Protein AF-A0A7V9T3Y8-F1 (afdb_monomer_lite)

Secondary structure (DSSP, 8-state):
------------------HHHHHHHHS--TT--HHHHHHHHHTT----HHHIIIIISTTS-TTS----HHHHHHTT-B-TTS-BS-GGGS-HHHHHHHHHHHHHTSPPTTHHHHHHHHHHTT-SSHHHHHHHS-HHHHHHHHTTS-GGG--HHHHHHHHHHTTTGGGGGG-HHHHHHHHHHHHHHHHHHHSS--

Foldseek 3Di:
DDDDDDDDDDDDPPDPPPPVVVVLVPDDPVPDDLVNQLCCLLVVHDNALVCCQPPPPLVDDLLDQHANLQSCLVVVQADQQLQGPDLVVGRVSSNSCSVVLLPSLAADDDPLRVLLQVLLVVDQALVRSPVVDDLQSSLNNVSVHDLVRYDLNVLSVSLVVCVVVQPPPNPPRSNRSSSSSSNVSSCSPRRHDD

Sequence (194 aa):
MQDLTADVELDAVDVVFGVGAIEKLTTSYVGKSRDDVITDVLDDGDLIANRVLSEVIPPWRRDIHVPVFKYLREDGLLNPDGTLTDPSAVDERIAARVTGRATRLLPPDGYHRTRAKADAAKVRDFATLVEQQEPFEALMALAYIPKDKVDLDALRDYLKEHREDQHVNGHSLQASQWVKAVCIYDWLRYGRDG

pLDDT: mean 86.46, std 17.36, range [34.41, 98.38]

Radius of gyration: 21.57 Å; chains: 1; bounding box: 43×62×71 Å

Structure (mmCIF, N/CA/C/O backbone):
data_AF-A0A7V9T3Y8-F1
#
_entry.id   AF-A0A7V9T3Y8-F1
#
loop_
_atom_site.group_PDB
_atom_site.id
_atom_site.type_symbol
_atom_site.label_atom_id
_atom_site.label_alt_id
_atom_site.label_comp_id
_atom_site.label_asym_id
_atom_site.label_entity_id
_atom_site.label_seq_id
_atom_site.pdbx_PDB_ins_code
_atom_site.Cartn_x
_atom_site.Cartn_y
_atom_site.Cartn_z
_atom_site.occupancy
_atom_site.B_iso_or_equiv
_atom_site.auth_seq_id
_atom_site.auth_comp_id
_atom_site.auth_asym_id
_atom_site.auth_atom_id
_atom_site.pdbx_PDB_model_num
ATOM 1 N N . MET A 1 1 ? 27.000 -41.860 -50.347 1.00 43.69 1 MET A N 1
ATOM 2 C CA . MET A 1 1 ? 27.125 -40.691 -49.458 1.00 43.69 1 MET A CA 1
ATOM 3 C C . MET A 1 1 ? 25.752 -40.045 -49.446 1.00 43.69 1 MET A C 1
ATOM 5 O O . MET A 1 1 ? 25.320 -39.595 -50.497 1.00 43.69 1 MET A O 1
ATOM 9 N N . GLN A 1 2 ? 25.003 -40.213 -48.355 1.00 43.81 2 GLN A N 1
ATOM 10 C CA . GLN A 1 2 ? 23.722 -39.532 -48.152 1.00 43.81 2 GLN A CA 1
ATOM 11 C C . GLN A 1 2 ? 24.008 -38.052 -47.912 1.00 43.81 2 GLN A C 1
ATOM 13 O O . GLN A 1 2 ? 24.937 -37.757 -47.167 1.00 43.81 2 GLN A O 1
ATOM 18 N N . ASP A 1 3 ? 23.195 -37.167 -48.480 1.00 39.59 3 ASP A N 1
ATOM 19 C CA . ASP A 1 3 ? 22.927 -35.892 -47.830 1.00 39.59 3 ASP A CA 1
ATOM 20 C C . ASP A 1 3 ? 21.467 -35.504 -48.059 1.00 39.59 3 ASP A C 1
ATOM 22 O O . ASP A 1 3 ? 20.921 -35.688 -49.150 1.00 39.59 3 ASP A O 1
ATOM 26 N N . LEU A 1 4 ? 20.816 -35.113 -46.972 1.00 47.94 4 LEU A N 1
ATOM 27 C CA . LEU A 1 4 ? 19.375 -34.978 -46.837 1.00 47.94 4 LEU A CA 1
ATOM 28 C C . LEU A 1 4 ? 19.135 -33.906 -45.781 1.00 47.94 4 LEU A C 1
ATOM 30 O O . LEU A 1 4 ? 19.015 -34.228 -44.606 1.00 47.94 4 LEU A O 1
ATOM 34 N N . THR A 1 5 ? 19.041 -32.648 -46.197 1.00 44.44 5 THR A N 1
ATOM 35 C CA . THR A 1 5 ? 18.382 -31.589 -45.425 1.00 44.44 5 THR A CA 1
ATOM 36 C C . THR A 1 5 ? 17.708 -30.628 -46.391 1.00 44.44 5 THR A C 1
ATOM 38 O O . THR A 1 5 ? 18.353 -29.968 -47.200 1.00 44.44 5 THR A O 1
ATOM 41 N N . ALA A 1 6 ? 16.381 -30.619 -46.329 1.00 46.31 6 ALA A N 1
ATOM 42 C CA . ALA A 1 6 ? 15.543 -29.598 -46.918 1.00 46.31 6 ALA A CA 1
ATOM 43 C C . ALA A 1 6 ? 15.590 -28.364 -46.010 1.00 46.31 6 ALA A C 1
ATOM 45 O O . ALA A 1 6 ? 15.169 -28.446 -44.856 1.00 46.31 6 ALA A O 1
ATOM 46 N N . ASP A 1 7 ? 16.077 -27.246 -46.538 1.00 45.81 7 ASP A N 1
ATOM 47 C CA . ASP A 1 7 ? 15.905 -25.941 -45.911 1.00 45.81 7 ASP A CA 1
ATOM 48 C C . ASP A 1 7 ? 14.482 -25.456 -46.205 1.00 45.81 7 ASP A C 1
ATOM 50 O O . ASP A 1 7 ? 14.111 -25.179 -47.347 1.00 45.81 7 ASP A O 1
ATOM 54 N N . VAL A 1 8 ? 13.657 -25.419 -45.162 1.00 50.88 8 VAL A N 1
ATOM 55 C CA . VAL A 1 8 ? 12.360 -24.741 -45.170 1.00 50.88 8 VAL A CA 1
ATOM 56 C C . VAL A 1 8 ? 12.596 -23.376 -44.536 1.00 50.88 8 VAL A C 1
ATOM 58 O O . VAL A 1 8 ? 12.623 -23.269 -43.312 1.00 50.88 8 VAL A O 1
ATOM 61 N N . GLU A 1 9 ? 12.786 -22.336 -45.348 1.00 43.44 9 GLU A N 1
ATOM 62 C CA . GLU A 1 9 ? 12.873 -20.960 -44.851 1.00 43.44 9 GLU A CA 1
ATOM 63 C C . GLU A 1 9 ? 11.574 -20.182 -45.092 1.00 43.44 9 GLU A C 1
ATOM 65 O O . GLU A 1 9 ? 11.232 -19.810 -46.210 1.00 43.44 9 GLU A O 1
ATOM 70 N N . LEU A 1 10 ? 10.898 -19.941 -43.961 1.00 44.56 10 LEU A N 1
ATOM 71 C CA . LEU A 1 10 ? 10.387 -18.641 -43.513 1.00 44.56 10 LEU A CA 1
ATOM 72 C C . LEU A 1 10 ? 9.390 -17.915 -44.426 1.00 44.56 10 LEU A C 1
ATOM 74 O O . LEU A 1 10 ? 9.638 -16.787 -44.842 1.00 44.56 10 LEU A O 1
ATOM 78 N N . ASP A 1 11 ? 8.200 -18.491 -44.599 1.00 40.38 11 ASP A N 1
ATOM 79 C CA . ASP A 1 11 ? 7.039 -17.711 -45.029 1.00 40.38 11 ASP A CA 1
ATOM 80 C C . ASP A 1 11 ? 6.172 -17.267 -43.841 1.00 40.38 11 ASP A C 1
ATOM 82 O O . ASP A 1 11 ? 5.665 -18.071 -43.057 1.00 40.38 11 ASP A O 1
ATOM 86 N N . ALA A 1 12 ? 5.995 -15.944 -43.791 1.00 41.25 12 ALA A N 1
ATOM 87 C CA . ALA A 1 12 ? 4.867 -15.203 -43.236 1.00 41.25 12 ALA A CA 1
ATOM 88 C C . ALA A 1 12 ? 4.567 -15.361 -41.735 1.00 41.25 12 ALA A C 1
ATOM 90 O O . ALA A 1 12 ? 3.595 -15.996 -41.329 1.00 41.25 12 ALA A O 1
ATOM 91 N N . VAL A 1 13 ? 5.314 -14.625 -40.907 1.00 38.03 13 VAL A N 1
ATOM 92 C CA . VAL A 1 13 ? 4.760 -14.135 -39.638 1.00 38.03 13 VAL A CA 1
ATOM 93 C C . VAL A 1 13 ? 4.231 -12.723 -39.873 1.00 38.03 13 VAL A C 1
ATOM 95 O O . VAL A 1 13 ? 4.975 -11.745 -39.843 1.00 38.03 13 VAL A O 1
ATOM 98 N N . ASP A 1 14 ? 2.932 -12.633 -40.130 1.00 34.41 14 ASP A N 1
ATOM 99 C CA . ASP A 1 14 ? 2.197 -11.374 -40.183 1.00 34.41 14 ASP A CA 1
ATOM 100 C C . ASP A 1 14 ? 1.991 -10.896 -38.736 1.00 34.41 14 ASP A C 1
ATOM 102 O O . ASP A 1 14 ? 1.046 -11.295 -38.048 1.00 34.41 14 ASP A O 1
ATOM 106 N N . VAL A 1 15 ? 2.951 -10.132 -38.202 1.00 44.00 15 VAL A N 1
ATOM 107 C CA . VAL A 1 15 ? 2.842 -9.626 -36.830 1.00 44.00 15 VAL A CA 1
ATOM 108 C C . VAL A 1 15 ? 1.991 -8.365 -36.824 1.00 44.00 15 VAL A C 1
ATOM 110 O O . VAL A 1 15 ? 2.467 -7.258 -37.078 1.00 44.00 15 VAL A O 1
ATOM 113 N N . VAL A 1 16 ? 0.721 -8.524 -36.459 1.00 44.16 16 VAL A N 1
ATOM 114 C CA . VAL A 1 16 ? -0.135 -7.411 -36.046 1.00 44.16 16 VAL A CA 1
ATOM 115 C C . VAL A 1 16 ? 0.344 -6.939 -34.669 1.00 44.16 16 VAL A C 1
ATOM 117 O O . VAL A 1 16 ? -0.219 -7.289 -33.634 1.00 44.16 16 VAL A O 1
ATOM 120 N N . PHE A 1 17 ? 1.424 -6.155 -34.632 1.00 43.00 17 PHE A N 1
ATOM 121 C CA . PHE A 1 17 ? 1.772 -5.396 -33.437 1.00 43.00 17 PHE A CA 1
ATOM 122 C C . PHE A 1 17 ? 0.735 -4.283 -33.289 1.00 43.00 17 PHE A C 1
ATOM 124 O O . PHE A 1 17 ? 0.791 -3.259 -33.969 1.00 43.00 17 PHE A O 1
ATOM 131 N N . GLY A 1 18 ? -0.257 -4.518 -32.430 1.00 37.03 18 GLY A N 1
ATOM 132 C CA . GLY A 1 18 ? -1.251 -3.517 -32.070 1.00 37.03 18 GLY A CA 1
ATOM 133 C C . GLY A 1 18 ? -0.550 -2.226 -31.654 1.00 37.03 18 GLY A C 1
ATOM 134 O O . GLY A 1 18 ? 0.275 -2.228 -30.744 1.00 37.03 18 GLY A O 1
ATOM 135 N N . VAL A 1 19 ? -0.873 -1.131 -32.337 1.00 49.97 19 VAL A N 1
ATOM 136 C CA . VAL A 1 19 ? -0.224 0.183 -32.202 1.00 49.97 19 VAL A CA 1
ATOM 137 C C . VAL A 1 19 ? -0.131 0.644 -30.733 1.00 49.97 19 VAL A C 1
ATOM 139 O O . VAL A 1 19 ? 0.872 1.229 -30.337 1.00 49.97 19 VAL A O 1
ATOM 142 N N . GLY A 1 20 ? -1.091 0.262 -29.880 1.00 45.47 20 GLY A N 1
ATOM 143 C CA . GLY A 1 20 ? -1.068 0.564 -28.441 1.00 45.47 20 GLY A CA 1
ATOM 144 C C . GLY A 1 20 ? -0.021 -0.195 -27.603 1.00 45.47 20 GLY A C 1
ATOM 145 O O . GLY A 1 20 ? 0.402 0.307 -26.566 1.00 45.47 20 GLY A O 1
ATOM 146 N N . ALA A 1 21 ? 0.446 -1.376 -28.027 1.00 51.78 21 ALA A N 1
ATOM 147 C CA . ALA A 1 21 ? 1.523 -2.096 -27.333 1.00 51.78 21 ALA A CA 1
ATOM 148 C C . ALA A 1 21 ? 2.893 -1.446 -27.592 1.00 51.78 21 ALA A C 1
ATOM 150 O O . ALA A 1 21 ? 3.745 -1.404 -26.704 1.00 51.78 21 ALA A O 1
ATOM 151 N N . ILE A 1 22 ? 3.084 -0.890 -28.794 1.00 54.03 22 ILE A N 1
ATOM 152 C CA . ILE A 1 22 ? 4.301 -0.159 -29.161 1.00 54.03 22 ILE A CA 1
ATOM 153 C C . ILE A 1 22 ? 4.369 1.166 -28.394 1.00 54.03 22 ILE A C 1
ATOM 155 O O . ILE A 1 22 ? 5.411 1.470 -27.817 1.00 54.03 22 ILE A O 1
ATOM 159 N N . GLU A 1 23 ? 3.267 1.921 -28.306 1.00 55.78 23 GLU A N 1
ATOM 160 C CA . GLU A 1 23 ? 3.238 3.191 -27.561 1.00 55.78 23 GLU A CA 1
ATOM 161 C C . GLU A 1 23 ? 3.678 3.015 -26.098 1.00 55.78 23 GLU A C 1
ATOM 163 O O . GLU A 1 23 ? 4.554 3.744 -25.624 1.00 55.78 23 GLU A O 1
ATOM 168 N N . LYS A 1 24 ? 3.183 1.981 -25.404 1.00 57.59 24 LYS A N 1
ATOM 169 C CA . LYS A 1 24 ? 3.572 1.692 -24.011 1.00 57.59 24 LYS A CA 1
ATOM 170 C C . LYS A 1 24 ? 5.052 1.333 -23.847 1.00 57.59 24 LYS A C 1
ATOM 172 O O . LYS A 1 24 ? 5.659 1.689 -22.835 1.00 57.59 24 LYS A O 1
ATOM 177 N N . LEU A 1 25 ? 5.653 0.675 -24.841 1.00 60.44 25 LEU A N 1
ATOM 178 C CA . LEU A 1 25 ? 7.090 0.382 -24.857 1.00 60.44 25 LEU A CA 1
ATOM 179 C C . LEU A 1 25 ? 7.935 1.642 -25.105 1.00 60.44 25 LEU A C 1
ATOM 181 O O . LEU A 1 25 ? 9.059 1.724 -24.613 1.00 60.44 25 LEU A O 1
ATOM 185 N N . THR A 1 26 ? 7.393 2.638 -25.812 1.00 61.38 26 THR A N 1
ATOM 186 C CA . THR A 1 26 ? 8.090 3.907 -26.094 1.00 61.38 26 THR A CA 1
ATOM 187 C C . THR A 1 26 ? 7.996 4.946 -24.974 1.00 61.38 26 THR A C 1
ATOM 189 O O . THR A 1 26 ? 8.827 5.854 -24.923 1.00 61.38 26 THR A O 1
ATOM 192 N N . THR A 1 27 ? 7.039 4.820 -24.047 1.00 70.69 27 THR A N 1
ATOM 193 C CA . THR A 1 27 ? 6.920 5.725 -22.892 1.00 70.69 27 THR A CA 1
ATOM 194 C C . THR A 1 27 ? 8.178 5.664 -22.026 1.00 70.69 27 THR A C 1
ATOM 196 O O . THR A 1 27 ? 8.647 4.588 -21.656 1.00 70.69 27 THR A O 1
ATOM 199 N N . SER A 1 28 ? 8.743 6.820 -21.676 1.00 80.12 28 SER A N 1
ATOM 200 C CA . SER A 1 28 ? 9.896 6.886 -20.775 1.00 80.12 28 SER A CA 1
ATOM 201 C C . SER A 1 28 ? 9.478 6.611 -19.329 1.00 80.12 28 SER A C 1
ATOM 203 O O . SER A 1 28 ? 8.580 7.266 -18.801 1.00 80.12 28 SER A O 1
ATOM 205 N N . TYR A 1 29 ? 10.179 5.684 -18.674 1.00 87.56 29 TYR A N 1
ATOM 206 C CA . TYR A 1 29 ? 10.067 5.424 -17.231 1.00 87.56 29 TYR A CA 1
ATOM 207 C C . TYR A 1 29 ? 11.108 6.224 -16.438 1.00 87.56 29 TYR A C 1
ATOM 209 O O . TYR A 1 29 ? 11.001 6.373 -15.220 1.00 87.56 29 TYR A O 1
ATOM 217 N N . VAL A 1 30 ? 12.086 6.815 -17.136 1.00 77.31 30 VAL A N 1
ATOM 218 C CA . VAL A 1 30 ? 13.056 7.738 -16.548 1.00 77.31 30 VAL A CA 1
ATOM 219 C C . VAL A 1 30 ? 12.313 8.954 -16.003 1.00 77.31 30 VAL A C 1
ATOM 221 O O . VAL A 1 30 ? 11.604 9.638 -16.739 1.00 77.31 30 VAL A O 1
ATOM 224 N N . GLY A 1 31 ? 12.495 9.224 -14.710 1.00 80.75 31 GLY A N 1
ATOM 225 C CA . GLY A 1 31 ? 11.881 10.362 -14.025 1.00 80.75 31 GLY A CA 1
ATOM 226 C C . GLY A 1 31 ? 10.503 10.086 -13.425 1.00 80.75 31 GLY A C 1
ATOM 227 O O . GLY A 1 31 ? 9.959 10.982 -12.781 1.00 80.75 31 GLY A O 1
ATOM 228 N N . LYS A 1 32 ? 9.958 8.867 -13.567 1.00 92.88 32 LYS A N 1
ATOM 229 C CA . LYS A 1 32 ? 8.747 8.474 -12.840 1.00 92.88 32 LYS A CA 1
ATOM 230 C C . LYS A 1 32 ? 8.977 8.569 -11.336 1.00 92.88 32 LYS A C 1
ATOM 232 O O . LYS A 1 32 ? 9.976 8.091 -10.794 1.00 92.88 32 LYS A O 1
ATOM 237 N N . SER A 1 33 ? 8.057 9.250 -10.673 1.00 93.44 33 SER A N 1
ATOM 238 C CA . SER A 1 33 ? 8.125 9.535 -9.253 1.00 93.44 33 SER A CA 1
ATOM 239 C C . SER A 1 33 ? 7.479 8.415 -8.439 1.00 93.44 33 SER A C 1
ATOM 241 O O . SER A 1 33 ? 6.758 7.559 -8.951 1.00 93.44 33 SER A O 1
ATOM 243 N N . ARG A 1 34 ? 7.695 8.446 -7.122 1.00 93.69 34 ARG A N 1
ATOM 244 C CA . ARG A 1 34 ? 6.941 7.592 -6.196 1.00 93.69 34 ARG A CA 1
ATOM 245 C C . ARG A 1 34 ? 5.435 7.836 -6.309 1.00 93.69 34 ARG A C 1
ATOM 247 O O . ARG A 1 34 ? 4.651 6.924 -6.084 1.00 93.69 34 ARG A O 1
ATOM 254 N N . ASP A 1 35 ? 5.057 9.065 -6.624 1.00 93.69 35 ASP A N 1
ATOM 255 C CA . ASP A 1 35 ? 3.670 9.479 -6.724 1.00 93.69 35 ASP A CA 1
ATOM 256 C C . ASP A 1 35 ? 2.976 8.904 -7.965 1.00 93.69 35 ASP A C 1
ATOM 258 O O . ASP A 1 35 ? 1.844 8.441 -7.862 1.00 93.69 35 ASP A O 1
ATOM 262 N N . ASP A 1 36 ? 3.691 8.809 -9.093 1.00 95.75 36 ASP A N 1
ATOM 263 C CA . ASP A 1 36 ? 3.222 8.076 -10.276 1.00 95.75 36 ASP A CA 1
ATOM 264 C C . ASP A 1 36 ? 2.920 6.613 -9.921 1.00 95.75 36 ASP A C 1
ATOM 266 O O . ASP A 1 36 ? 1.862 6.098 -10.258 1.00 95.75 36 ASP A O 1
ATOM 270 N N . VAL A 1 37 ? 3.832 5.957 -9.192 1.00 97.31 37 VAL A N 1
ATOM 271 C CA . VAL A 1 37 ? 3.691 4.547 -8.789 1.00 97.31 37 VAL A CA 1
ATOM 272 C C . VAL A 1 37 ? 2.529 4.340 -7.812 1.00 97.31 37 VAL A C 1
ATOM 274 O O . VAL A 1 37 ? 1.843 3.323 -7.877 1.00 97.31 37 VAL A O 1
ATOM 277 N N . ILE A 1 38 ? 2.302 5.287 -6.899 1.00 97.25 38 ILE A N 1
ATOM 278 C CA . ILE A 1 38 ? 1.165 5.252 -5.970 1.00 97.25 38 ILE A CA 1
ATOM 279 C C . ILE A 1 38 ? -0.153 5.466 -6.715 1.00 97.25 38 ILE A C 1
ATOM 281 O O . ILE A 1 38 ? -1.103 4.725 -6.476 1.00 97.25 38 ILE A O 1
ATOM 285 N N . THR A 1 39 ? -0.198 6.452 -7.611 1.00 97.19 39 THR A N 1
ATOM 286 C CA . THR A 1 39 ? -1.378 6.752 -8.432 1.00 97.19 39 THR A CA 1
ATOM 287 C C . THR A 1 39 ? -1.738 5.546 -9.288 1.00 97.19 39 THR A C 1
ATOM 289 O O . THR A 1 39 ? -2.872 5.095 -9.250 1.00 97.19 39 THR A O 1
ATOM 292 N N . ASP A 1 40 ? -0.757 4.935 -9.952 1.00 97.81 40 ASP A N 1
ATOM 293 C CA . ASP A 1 40 ? -0.958 3.723 -10.747 1.00 97.81 40 ASP A CA 1
ATOM 294 C C . ASP A 1 40 ? -1.537 2.551 -9.933 1.00 97.81 40 ASP A C 1
ATOM 296 O O . ASP A 1 40 ? -2.402 1.813 -10.402 1.00 97.81 40 ASP A O 1
ATOM 300 N N . VAL A 1 41 ? -1.112 2.393 -8.680 1.00 98.38 41 VAL A N 1
ATOM 301 C CA . VAL A 1 41 ? -1.628 1.338 -7.798 1.00 98.38 41 VAL A CA 1
ATOM 302 C C . VAL A 1 41 ? -3.049 1.632 -7.316 1.00 98.38 41 VAL A C 1
ATOM 304 O O . VAL A 1 41 ? -3.865 0.712 -7.247 1.00 98.38 41 VAL A O 1
ATOM 307 N N . LEU A 1 42 ? -3.350 2.886 -6.968 1.00 97.94 42 LEU A N 1
ATOM 308 C CA . LEU A 1 42 ? -4.671 3.293 -6.479 1.00 97.94 42 LEU A CA 1
ATOM 309 C C . LEU A 1 42 ? -5.702 3.444 -7.601 1.00 97.94 42 LEU A C 1
ATOM 311 O O . LEU A 1 42 ? -6.886 3.273 -7.338 1.00 97.94 42 LEU A O 1
ATOM 315 N N . ASP A 1 43 ? -5.284 3.745 -8.825 1.00 97.44 43 ASP A N 1
ATOM 316 C CA . ASP A 1 43 ? -6.183 3.950 -9.966 1.00 97.44 43 ASP A CA 1
ATOM 317 C C . ASP A 1 43 ? -6.253 2.743 -10.905 1.00 97.44 43 ASP A C 1
ATOM 319 O O . ASP A 1 43 ? -6.942 2.811 -11.918 1.00 97.44 43 ASP A O 1
ATOM 323 N N . ASP A 1 44 ? -5.574 1.642 -10.561 1.00 94.50 44 ASP A N 1
ATOM 324 C CA . ASP A 1 44 ? -5.396 0.483 -11.446 1.00 94.50 44 ASP A CA 1
ATOM 325 C C . ASP A 1 44 ? -4.867 0.910 -12.829 1.00 94.50 44 ASP A C 1
ATOM 327 O O . ASP A 1 44 ? -5.395 0.568 -13.885 1.00 94.50 44 ASP A O 1
ATOM 331 N N . GLY A 1 45 ? -3.831 1.751 -12.789 1.00 94.19 45 GLY A N 1
ATOM 332 C CA . GLY A 1 45 ? -3.163 2.301 -13.958 1.00 94.19 45 GLY A CA 1
ATOM 333 C C . GLY A 1 45 ? -2.416 1.246 -14.770 1.00 94.19 45 GLY A C 1
ATOM 334 O O . GLY A 1 45 ? -2.441 0.049 -14.481 1.00 94.19 45 GLY A O 1
ATOM 335 N N . ASP A 1 46 ? -1.747 1.704 -15.820 1.00 93.56 46 ASP A N 1
ATOM 336 C CA . ASP A 1 46 ? -1.197 0.846 -16.856 1.00 93.56 46 ASP A CA 1
ATOM 337 C C . ASP A 1 46 ? 0.332 0.886 -16.982 1.00 93.56 46 ASP A C 1
ATOM 339 O O . ASP A 1 46 ? 0.875 0.528 -18.039 1.00 93.56 46 ASP A O 1
ATOM 343 N N . LEU A 1 47 ? 1.030 1.289 -15.913 1.00 94.56 47 LEU A N 1
ATOM 344 C CA . LEU A 1 47 ? 2.480 1.148 -15.834 1.00 94.56 47 LEU A CA 1
ATOM 345 C C . LEU A 1 47 ? 2.883 -0.328 -15.981 1.00 94.56 47 LEU A C 1
ATOM 347 O O . LEU A 1 47 ? 2.372 -1.222 -15.318 1.00 94.56 47 LEU A O 1
ATOM 351 N N . ILE A 1 48 ? 3.859 -0.575 -16.849 1.00 94.75 48 ILE A N 1
ATOM 352 C CA . ILE A 1 48 ? 4.388 -1.893 -17.169 1.00 94.75 48 ILE A CA 1
ATOM 353 C C . ILE A 1 48 ? 5.226 -2.393 -15.988 1.00 94.75 48 ILE A C 1
ATOM 355 O O . ILE A 1 48 ? 6.284 -1.831 -15.680 1.00 94.75 48 ILE A O 1
ATOM 359 N N . ALA A 1 49 ? 4.780 -3.494 -15.383 1.00 95.44 49 ALA A N 1
ATOM 360 C CA . ALA A 1 49 ? 5.376 -4.105 -14.202 1.00 95.44 49 ALA A CA 1
ATOM 361 C C . ALA A 1 49 ? 6.896 -4.284 -14.267 1.00 95.44 49 ALA A C 1
ATOM 363 O O . ALA A 1 49 ? 7.608 -3.754 -13.409 1.00 95.44 49 ALA A O 1
ATOM 364 N N . ASN A 1 50 ? 7.409 -4.968 -15.294 1.00 93.75 50 ASN A N 1
ATOM 365 C CA . ASN A 1 50 ? 8.841 -5.249 -15.393 1.00 93.75 50 ASN A CA 1
ATOM 366 C C . ASN A 1 50 ? 9.678 -3.955 -15.420 1.00 93.75 50 ASN A C 1
ATOM 368 O O . ASN A 1 50 ? 10.708 -3.878 -14.754 1.00 93.75 50 ASN A O 1
ATOM 372 N N . ARG A 1 51 ? 9.196 -2.900 -16.093 1.00 94.06 51 ARG A N 1
ATOM 373 C CA . ARG A 1 51 ? 9.866 -1.593 -16.159 1.00 94.06 51 ARG A CA 1
ATOM 374 C C . ARG A 1 51 ? 9.813 -0.845 -14.834 1.00 94.06 51 ARG A C 1
ATOM 376 O O . ARG A 1 51 ? 10.804 -0.233 -14.438 1.00 94.06 51 ARG A O 1
ATOM 383 N N . VAL A 1 52 ? 8.697 -0.906 -14.106 1.00 95.75 52 VAL A N 1
ATOM 384 C CA . VAL A 1 52 ? 8.617 -0.321 -12.755 1.00 95.75 52 VAL A CA 1
ATOM 385 C C . VAL A 1 52 ? 9.627 -0.990 -11.817 1.00 95.75 52 VAL A C 1
ATOM 387 O O . VAL A 1 52 ? 10.342 -0.302 -11.078 1.00 95.75 52 VAL A O 1
ATOM 390 N N . LEU A 1 53 ? 9.735 -2.318 -11.889 1.00 95.38 53 LEU A N 1
ATOM 391 C CA . LEU A 1 53 ? 10.646 -3.114 -11.067 1.00 95.38 53 LEU A CA 1
ATOM 392 C C . LEU A 1 53 ? 12.125 -2.929 -11.447 1.00 95.38 53 LEU A C 1
ATOM 394 O O . LEU A 1 53 ? 12.967 -2.973 -10.553 1.00 95.38 53 LEU A O 1
ATOM 398 N N . SER A 1 54 ? 12.461 -2.688 -12.720 1.00 92.75 54 SER A N 1
ATOM 399 C CA . SER A 1 54 ? 13.856 -2.557 -13.174 1.00 92.75 54 SER A CA 1
ATOM 400 C C . SER A 1 54 ? 14.367 -1.117 -13.298 1.00 92.75 54 SER A C 1
ATOM 402 O O . SER A 1 54 ? 15.564 -0.885 -13.138 1.00 92.75 54 SER A O 1
ATOM 404 N N . GLU A 1 55 ? 13.499 -0.142 -13.585 1.00 92.25 55 GLU A N 1
ATOM 405 C CA . GLU A 1 55 ? 13.901 1.240 -13.907 1.00 92.25 55 GLU A CA 1
ATOM 406 C C . GLU A 1 55 ? 13.468 2.259 -12.840 1.00 92.25 55 GLU A C 1
ATOM 408 O O . GLU A 1 55 ? 14.195 3.219 -12.583 1.00 92.25 55 GLU A O 1
ATOM 413 N N . VAL A 1 56 ? 12.306 2.067 -12.201 1.00 94.06 56 VAL A N 1
ATOM 414 C CA . VAL A 1 56 ? 11.675 3.107 -11.359 1.00 94.06 56 VAL A CA 1
ATOM 415 C C . VAL A 1 56 ? 11.974 2.926 -9.873 1.00 94.06 56 VAL A C 1
ATOM 417 O O . VAL A 1 56 ? 12.407 3.866 -9.206 1.00 94.06 56 VAL A O 1
ATOM 420 N N . ILE A 1 57 ? 11.766 1.722 -9.335 1.00 93.88 57 ILE A N 1
ATOM 421 C CA . ILE A 1 57 ? 11.944 1.443 -7.901 1.00 93.88 57 ILE A CA 1
ATOM 422 C C . ILE A 1 57 ? 13.418 1.309 -7.468 1.00 93.88 57 ILE A C 1
ATOM 424 O O . ILE A 1 57 ? 13.750 1.825 -6.392 1.00 93.88 57 ILE A O 1
ATOM 428 N N . PRO A 1 58 ? 14.318 0.636 -8.220 1.00 91.94 58 PRO A N 1
ATOM 429 C CA . PRO A 1 58 ? 15.690 0.374 -7.764 1.00 91.94 58 PRO A CA 1
ATOM 430 C C . PRO A 1 58 ? 16.511 1.610 -7.356 1.00 91.94 58 PRO A C 1
ATOM 432 O O . PRO A 1 58 ? 17.261 1.519 -6.379 1.00 91.94 58 PRO A O 1
ATOM 435 N N . PRO A 1 59 ? 16.366 2.785 -8.005 1.00 91.50 59 PRO A N 1
ATOM 436 C CA . PRO A 1 59 ? 17.046 4.005 -7.570 1.00 91.50 59 PRO A CA 1
ATOM 437 C C . PRO A 1 59 ? 16.673 4.480 -6.154 1.00 91.50 59 PRO A C 1
ATOM 439 O O . PRO A 1 59 ? 17.430 5.234 -5.536 1.00 91.50 59 PRO A O 1
ATOM 442 N N . TRP A 1 60 ? 15.523 4.075 -5.605 1.00 91.50 60 TRP A N 1
ATOM 443 C CA . TRP A 1 60 ? 15.079 4.531 -4.289 1.00 91.50 60 TRP A CA 1
ATOM 444 C C . TRP A 1 60 ? 15.695 3.726 -3.150 1.00 91.50 60 TRP A C 1
ATOM 446 O O . TRP A 1 60 ? 15.675 2.493 -3.126 1.00 91.50 60 TRP A O 1
ATOM 456 N N . ARG A 1 61 ? 16.163 4.441 -2.120 1.00 89.19 61 ARG A N 1
ATOM 457 C CA . ARG A 1 61 ? 16.717 3.834 -0.906 1.00 89.19 61 ARG A CA 1
ATOM 458 C C . ARG A 1 61 ? 15.737 2.853 -0.258 1.00 89.19 61 ARG A C 1
ATOM 460 O O . ARG A 1 61 ? 14.517 3.000 -0.352 1.00 89.19 61 ARG A O 1
ATOM 467 N N . ARG A 1 62 ? 16.288 1.859 0.446 1.00 85.31 62 ARG A N 1
ATOM 468 C CA . ARG A 1 62 ? 15.510 0.776 1.065 1.00 85.31 62 ARG A CA 1
ATOM 469 C C . ARG A 1 62 ? 14.468 1.285 2.050 1.00 85.31 62 ARG A C 1
ATOM 471 O O . ARG A 1 62 ? 13.413 0.673 2.116 1.00 85.31 62 ARG A O 1
ATOM 478 N N . ASP A 1 63 ? 14.740 2.366 2.780 1.00 84.50 63 ASP A N 1
ATOM 479 C CA . ASP A 1 63 ? 13.880 2.974 3.806 1.00 84.50 63 ASP A CA 1
ATOM 480 C C . ASP A 1 63 ? 12.621 3.645 3.238 1.00 84.50 63 ASP A C 1
ATOM 482 O O . ASP A 1 63 ? 11.624 3.760 3.948 1.00 84.50 63 ASP A O 1
ATOM 486 N N . ILE A 1 64 ? 12.616 3.994 1.950 1.00 90.62 64 ILE A N 1
ATOM 487 C CA . ILE A 1 64 ? 11.461 4.602 1.290 1.00 90.62 64 ILE A CA 1
ATOM 488 C C . ILE A 1 64 ? 10.351 3.564 1.090 1.00 90.62 64 ILE A C 1
ATOM 490 O O . ILE A 1 64 ? 10.544 2.536 0.428 1.00 90.62 64 ILE A O 1
ATOM 494 N N . HIS A 1 65 ? 9.178 3.858 1.654 1.00 94.69 65 HIS A N 1
ATOM 495 C CA . HIS A 1 65 ? 7.941 3.130 1.387 1.00 94.69 65 HIS A CA 1
ATOM 496 C C . HIS A 1 65 ? 7.440 3.443 -0.021 1.00 94.69 65 HIS A C 1
ATOM 498 O O . HIS A 1 65 ? 7.406 4.611 -0.411 1.00 94.69 65 HIS A O 1
ATOM 504 N N . VAL A 1 66 ? 7.080 2.395 -0.754 1.00 96.06 66 VAL A N 1
ATOM 505 C CA . VAL A 1 66 ? 6.454 2.439 -2.074 1.00 96.06 66 VAL A CA 1
ATOM 506 C C . VAL A 1 66 ? 5.763 1.090 -2.315 1.00 96.06 66 VAL A C 1
ATOM 508 O O . VAL A 1 66 ? 6.332 0.073 -1.890 1.00 96.06 66 VAL A O 1
ATOM 511 N N . PRO A 1 67 ? 4.561 1.056 -2.918 1.00 97.56 67 PRO A N 1
ATOM 512 C CA . PRO A 1 67 ? 3.917 -0.198 -3.291 1.00 97.56 67 PRO A CA 1
ATOM 513 C C . PRO A 1 67 ? 4.729 -0.943 -4.360 1.00 97.56 67 PRO A C 1
ATOM 515 O O . PRO A 1 67 ? 5.385 -0.332 -5.204 1.00 97.56 67 PRO A O 1
ATOM 518 N N . VAL A 1 68 ? 4.726 -2.271 -4.275 1.00 97.69 68 VAL A N 1
ATOM 519 C CA . VAL A 1 68 ? 5.497 -3.177 -5.144 1.00 97.69 68 VAL A CA 1
ATOM 520 C C . VAL A 1 68 ? 4.716 -4.431 -5.547 1.00 97.69 68 VAL A C 1
ATOM 522 O O . VAL A 1 68 ? 5.106 -5.097 -6.500 1.00 97.69 68 VAL A O 1
ATOM 525 N N . PHE A 1 69 ? 3.650 -4.791 -4.829 1.00 98.06 69 PHE A N 1
ATOM 526 C CA . PHE A 1 69 ? 2.969 -6.075 -4.977 1.00 98.06 69 PHE A CA 1
ATOM 527 C C . PHE A 1 69 ? 2.150 -6.172 -6.260 1.00 98.06 69 PHE A C 1
ATOM 529 O O . PHE A 1 69 ? 2.171 -7.250 -6.848 1.00 98.06 69 PHE A O 1
ATOM 536 N N . LYS A 1 70 ? 1.519 -5.085 -6.734 1.00 98.25 70 LYS A N 1
ATOM 537 C CA . LYS A 1 70 ? 0.886 -5.027 -8.068 1.00 98.25 70 LYS A CA 1
ATOM 538 C C . LYS A 1 70 ? 1.846 -5.530 -9.146 1.00 98.25 70 LYS A C 1
ATOM 540 O O . LYS A 1 70 ? 1.606 -6.553 -9.779 1.00 98.25 70 LYS A O 1
ATOM 545 N N . TYR A 1 71 ? 2.997 -4.875 -9.250 1.00 98.00 71 TYR A N 1
ATOM 546 C CA . TYR A 1 71 ? 3.983 -5.164 -10.286 1.00 98.00 71 TYR A CA 1
ATOM 547 C C . TYR A 1 71 ? 4.636 -6.540 -10.109 1.00 98.00 71 TYR A C 1
ATOM 549 O O . TYR A 1 71 ? 4.814 -7.270 -11.076 1.00 98.00 71 TYR A O 1
ATOM 557 N N . LEU A 1 72 ? 4.955 -6.944 -8.873 1.00 97.88 72 LEU A N 1
ATOM 558 C CA . LEU A 1 72 ? 5.497 -8.285 -8.619 1.00 97.88 72 LEU A CA 1
ATOM 559 C C . LEU A 1 72 ? 4.494 -9.395 -8.979 1.00 97.88 72 LEU A C 1
ATOM 561 O O . LEU A 1 72 ? 4.906 -10.461 -9.430 1.00 97.88 72 LEU A O 1
ATOM 565 N N . ARG A 1 73 ? 3.191 -9.169 -8.770 1.00 96.88 73 ARG A N 1
ATOM 566 C CA . ARG A 1 73 ? 2.137 -10.120 -9.142 1.00 96.88 73 ARG A CA 1
ATOM 567 C C . ARG A 1 73 ? 1.995 -10.223 -10.656 1.00 96.88 73 ARG A C 1
ATOM 569 O O . ARG A 1 73 ? 1.956 -11.334 -11.175 1.00 96.88 73 ARG A O 1
ATOM 576 N N . GLU A 1 74 ? 1.917 -9.084 -11.335 1.00 96.31 74 GLU A N 1
ATOM 577 C CA . GLU A 1 74 ? 1.781 -9.005 -12.794 1.00 96.31 74 GLU A CA 1
ATOM 578 C C . GLU A 1 74 ? 2.962 -9.647 -13.530 1.00 96.31 74 GLU A C 1
ATOM 580 O O . GLU A 1 74 ? 2.760 -10.301 -14.549 1.00 96.31 74 GLU A O 1
ATOM 585 N N . ASP A 1 75 ? 4.175 -9.533 -12.983 1.00 95.81 75 ASP A N 1
ATOM 586 C CA . ASP A 1 75 ? 5.390 -10.129 -13.557 1.00 95.81 75 ASP A CA 1
ATOM 587 C C . ASP A 1 75 ? 5.608 -11.600 -13.131 1.00 95.81 75 ASP A C 1
ATOM 589 O O . ASP A 1 75 ? 6.630 -12.207 -13.441 1.00 95.81 75 ASP A O 1
ATOM 593 N N . GLY A 1 76 ? 4.661 -12.203 -12.397 1.00 95.94 76 GLY A N 1
ATOM 594 C CA . GLY A 1 76 ? 4.733 -13.613 -11.987 1.00 95.94 76 GLY A CA 1
ATOM 595 C C . GLY A 1 76 ? 5.807 -13.916 -10.933 1.00 95.94 76 GLY A C 1
ATOM 596 O O . GLY A 1 76 ? 6.265 -15.052 -10.808 1.00 95.94 76 GLY A O 1
ATOM 597 N N . LEU A 1 77 ? 6.214 -12.909 -10.157 1.00 96.81 77 LEU A N 1
ATOM 598 C CA . LEU A 1 77 ? 7.308 -12.992 -9.183 1.00 96.81 77 LEU A CA 1
ATOM 599 C C . LEU A 1 77 ? 6.833 -13.293 -7.753 1.00 96.81 77 LEU A C 1
ATOM 601 O O . LEU A 1 77 ? 7.644 -13.293 -6.824 1.00 96.81 77 LEU A O 1
ATOM 605 N N . LEU A 1 78 ? 5.536 -13.544 -7.551 1.00 97.12 78 LEU A N 1
ATOM 606 C CA . LEU A 1 78 ? 4.953 -13.873 -6.248 1.00 97.12 78 LEU A CA 1
ATOM 607 C C . LEU A 1 78 ? 4.403 -15.296 -6.194 1.00 97.12 78 LEU A C 1
ATOM 609 O O . LEU A 1 78 ? 3.702 -15.749 -7.095 1.00 97.12 78 LEU A O 1
ATOM 613 N N . ASN A 1 79 ? 4.657 -15.959 -5.070 1.00 95.75 79 ASN A N 1
ATOM 614 C CA . ASN A 1 79 ? 3.902 -17.126 -4.640 1.00 95.75 79 ASN A CA 1
ATOM 615 C C . ASN A 1 79 ? 2.491 -16.704 -4.169 1.00 95.75 79 ASN A C 1
ATOM 617 O O . ASN A 1 79 ? 2.291 -15.547 -3.777 1.00 95.75 79 ASN A O 1
ATOM 621 N N . PRO A 1 80 ? 1.525 -17.642 -4.096 1.00 93.94 80 PRO A N 1
ATOM 622 C CA . PRO A 1 80 ? 0.169 -17.374 -3.601 1.00 93.94 80 PRO A CA 1
ATOM 623 C C . PRO A 1 80 ? 0.095 -16.681 -2.229 1.00 93.94 80 PRO A C 1
ATOM 625 O O . PRO A 1 80 ? -0.816 -15.900 -1.967 1.00 93.94 80 PRO A O 1
ATOM 628 N N . ASP A 1 81 ? 1.074 -16.919 -1.353 1.00 91.50 81 ASP A N 1
ATOM 629 C CA . ASP A 1 81 ? 1.144 -16.353 0.002 1.00 91.50 81 ASP A CA 1
ATOM 630 C C . ASP A 1 81 ? 1.759 -14.934 0.076 1.00 91.50 81 ASP A C 1
ATOM 632 O O . ASP A 1 81 ? 1.852 -14.330 1.158 1.00 91.50 81 ASP A O 1
ATOM 636 N N . GLY A 1 82 ? 2.192 -14.390 -1.063 1.00 92.94 82 GLY A N 1
ATOM 637 C CA . GLY A 1 82 ? 2.847 -13.088 -1.172 1.00 92.94 82 GLY A CA 1
ATOM 638 C C . GLY A 1 82 ? 4.310 -13.069 -0.765 1.00 92.94 82 GLY A C 1
ATOM 639 O O . GLY A 1 82 ? 4.829 -12.031 -0.334 1.00 92.94 82 GLY A O 1
ATOM 640 N N . THR A 1 83 ? 4.980 -14.215 -0.832 1.00 95.75 83 THR A N 1
ATOM 641 C CA . THR A 1 83 ? 6.444 -14.303 -0.850 1.00 95.75 83 THR A CA 1
ATOM 642 C C . THR A 1 83 ? 6.967 -14.266 -2.285 1.00 95.75 83 THR A C 1
ATOM 644 O O . THR A 1 83 ? 6.217 -14.504 -3.225 1.00 95.75 83 THR A O 1
ATOM 647 N N . LEU A 1 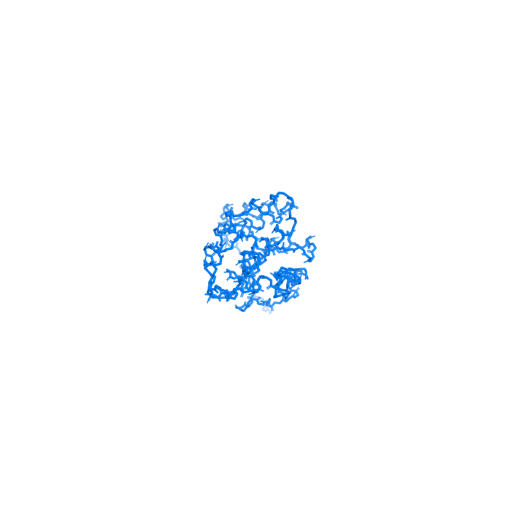84 ? 8.245 -13.924 -2.468 1.00 96.25 84 LEU A N 1
ATOM 648 C CA . LEU A 1 84 ? 8.874 -13.950 -3.792 1.00 96.25 84 LEU A CA 1
ATOM 649 C C . LEU A 1 84 ? 9.103 -15.394 -4.245 1.00 96.25 84 LEU A C 1
ATOM 651 O O . LEU A 1 84 ? 9.519 -16.222 -3.433 1.00 96.25 84 LEU A O 1
ATOM 655 N N . THR A 1 85 ? 8.890 -15.667 -5.531 1.00 96.19 85 THR A N 1
ATOM 656 C CA . THR A 1 85 ? 9.227 -16.960 -6.154 1.00 96.19 85 THR A CA 1
ATOM 657 C C . THR A 1 85 ? 10.737 -17.203 -6.125 1.00 96.19 85 THR A C 1
ATOM 659 O O . THR A 1 85 ? 11.185 -18.262 -5.690 1.00 96.19 85 THR A O 1
ATOM 662 N N . ASP A 1 86 ? 11.517 -16.186 -6.500 1.00 94.06 86 ASP A N 1
ATOM 663 C CA . ASP A 1 86 ? 12.975 -16.148 -6.395 1.00 94.06 86 ASP A CA 1
ATOM 664 C C . ASP A 1 86 ? 13.441 -14.751 -5.938 1.00 94.06 86 ASP A C 1
ATOM 666 O O . ASP A 1 86 ? 13.409 -13.793 -6.715 1.00 94.06 86 ASP A O 1
ATOM 670 N N . PRO A 1 87 ? 13.902 -14.592 -4.681 1.00 92.50 87 PRO A N 1
ATOM 671 C CA . PRO A 1 87 ? 14.423 -13.319 -4.190 1.00 92.50 87 PRO A CA 1
ATOM 672 C C . PRO A 1 87 ? 15.631 -12.767 -4.958 1.00 92.50 87 PRO A C 1
ATOM 674 O O . PRO A 1 87 ? 15.892 -11.570 -4.855 1.00 92.50 87 PRO A O 1
ATOM 677 N N . SER A 1 88 ? 16.382 -13.607 -5.680 1.00 92.38 88 SER A N 1
ATOM 678 C CA . SER A 1 88 ? 17.548 -13.190 -6.470 1.00 92.38 88 SER A CA 1
ATOM 679 C C . SER A 1 88 ? 17.187 -12.654 -7.858 1.00 92.38 88 SER A C 1
ATOM 681 O O . SER A 1 88 ? 18.002 -11.970 -8.475 1.00 92.38 88 SER A O 1
ATOM 683 N N . ALA A 1 89 ? 15.954 -12.896 -8.315 1.00 90.06 89 ALA A N 1
ATOM 684 C CA . ALA A 1 89 ? 15.439 -12.413 -9.594 1.00 90.06 89 ALA A CA 1
ATOM 685 C C . ALA A 1 89 ? 15.037 -10.924 -9.574 1.00 90.06 89 ALA A C 1
ATOM 687 O O . ALA A 1 89 ? 14.697 -10.360 -10.612 1.00 90.06 89 ALA A O 1
ATOM 688 N N . VAL A 1 90 ? 15.074 -10.273 -8.406 1.00 94.25 90 VAL A N 1
ATOM 689 C CA . VAL A 1 90 ? 14.702 -8.863 -8.229 1.00 94.25 90 VAL A CA 1
ATOM 690 C C . VAL A 1 90 ? 15.817 -8.070 -7.557 1.00 94.25 90 VAL A C 1
ATOM 692 O O . VAL A 1 90 ? 16.660 -8.620 -6.850 1.00 94.25 90 VAL A O 1
ATOM 695 N N . ASP A 1 91 ? 15.792 -6.745 -7.718 1.00 94.75 91 ASP A N 1
ATOM 696 C CA . ASP A 1 91 ? 16.688 -5.860 -6.973 1.00 94.75 91 ASP A CA 1
ATOM 697 C C . ASP A 1 91 ? 16.527 -6.079 -5.456 1.00 94.75 91 ASP A C 1
ATOM 699 O O . ASP A 1 91 ? 15.417 -6.146 -4.915 1.00 94.75 91 ASP A O 1
ATOM 703 N N . GLU A 1 92 ? 17.646 -6.144 -4.738 1.00 94.31 92 GLU A N 1
ATOM 704 C CA . GLU A 1 92 ? 17.682 -6.391 -3.291 1.00 94.31 92 GLU A CA 1
ATOM 705 C C . GLU A 1 92 ? 16.816 -5.413 -2.473 1.00 94.31 92 GLU A C 1
ATOM 707 O O . GLU A 1 92 ? 16.314 -5.754 -1.395 1.00 94.31 92 GLU A O 1
ATOM 712 N N . ARG A 1 93 ? 16.599 -4.186 -2.966 1.00 93.69 93 ARG A N 1
ATOM 713 C CA . ARG A 1 93 ? 15.753 -3.186 -2.304 1.00 93.69 93 ARG A CA 1
ATOM 714 C C . ARG A 1 93 ? 14.272 -3.522 -2.456 1.00 93.69 93 ARG A C 1
ATOM 716 O O . ARG A 1 93 ? 13.483 -3.158 -1.581 1.00 93.69 93 ARG A O 1
ATOM 723 N N . ILE A 1 94 ? 13.880 -4.198 -3.533 1.00 95.94 94 ILE A N 1
ATOM 724 C CA . ILE A 1 94 ? 12.526 -4.733 -3.732 1.00 95.94 94 ILE A CA 1
ATOM 725 C C . ILE A 1 94 ? 12.337 -5.949 -2.824 1.00 95.94 94 ILE A C 1
ATOM 727 O O . ILE A 1 94 ? 11.393 -5.974 -2.029 1.00 95.94 94 ILE A O 1
ATOM 731 N N . ALA A 1 95 ? 13.296 -6.882 -2.814 1.00 95.75 95 ALA A N 1
ATOM 732 C CA . ALA A 1 95 ? 13.263 -8.042 -1.919 1.00 95.75 95 ALA A CA 1
ATOM 733 C C . ALA A 1 95 ? 13.132 -7.644 -0.436 1.00 95.75 95 ALA A C 1
ATOM 735 O O . ALA A 1 95 ? 12.332 -8.218 0.312 1.00 95.75 95 ALA A O 1
ATOM 736 N N . ALA A 1 96 ? 13.843 -6.596 -0.007 1.00 93.50 96 ALA A N 1
ATOM 737 C CA . ALA A 1 96 ? 13.755 -6.057 1.351 1.00 93.50 96 ALA A CA 1
ATOM 738 C C . ALA A 1 96 ? 12.370 -5.471 1.708 1.00 93.50 96 ALA A C 1
ATOM 740 O O . ALA A 1 96 ? 12.002 -5.417 2.886 1.00 93.50 96 ALA A O 1
ATOM 741 N N . ARG A 1 97 ? 11.588 -5.004 0.725 1.00 94.38 97 ARG A N 1
ATOM 742 C CA . ARG A 1 97 ? 10.211 -4.516 0.940 1.00 94.38 97 ARG A CA 1
ATOM 743 C C . ARG A 1 97 ? 9.245 -5.673 1.158 1.00 94.38 97 ARG A C 1
ATOM 745 O O . ARG A 1 97 ? 8.437 -5.602 2.081 1.00 94.38 97 ARG A O 1
ATOM 752 N N . VAL A 1 98 ? 9.390 -6.752 0.390 1.00 95.19 98 VAL A N 1
ATOM 753 C CA . VAL A 1 98 ? 8.545 -7.949 0.524 1.00 95.19 98 VAL A CA 1
ATOM 754 C C . VAL A 1 98 ? 8.800 -8.664 1.851 1.00 95.19 98 VAL A C 1
ATOM 756 O O . VAL A 1 98 ? 7.856 -8.938 2.597 1.00 95.19 98 VAL A O 1
ATOM 759 N N . THR A 1 99 ? 10.071 -8.930 2.163 1.00 93.56 99 THR A N 1
ATOM 760 C CA . THR A 1 99 ? 10.490 -9.673 3.367 1.00 93.56 99 THR A CA 1
ATOM 761 C C . THR A 1 99 ? 10.288 -8.871 4.653 1.00 93.56 99 THR A C 1
ATOM 763 O O . THR A 1 99 ? 9.845 -9.411 5.664 1.00 93.56 99 THR A O 1
ATOM 766 N N . GLY A 1 100 ? 10.547 -7.560 4.622 1.00 91.75 100 GLY A N 1
ATOM 767 C CA . GLY A 1 100 ? 10.412 -6.679 5.783 1.00 91.75 100 GLY A CA 1
ATOM 768 C C . GLY A 1 100 ? 8.993 -6.166 6.049 1.00 91.75 100 GLY A C 1
ATOM 769 O O . GLY A 1 100 ? 8.792 -5.449 7.029 1.00 91.75 100 GLY A O 1
ATOM 770 N N . ARG A 1 101 ? 7.999 -6.478 5.205 1.00 91.94 101 ARG A N 1
ATOM 771 C CA . ARG A 1 101 ? 6.672 -5.826 5.242 1.00 91.94 101 ARG A CA 1
ATOM 772 C C . ARG A 1 101 ? 6.017 -5.822 6.627 1.00 91.94 101 ARG A C 1
ATOM 774 O O . ARG A 1 101 ? 5.496 -4.796 7.055 1.00 91.94 101 ARG A O 1
ATOM 781 N N . ALA A 1 102 ? 6.103 -6.943 7.348 1.00 88.12 102 ALA A N 1
ATOM 782 C CA . ALA A 1 102 ? 5.404 -7.154 8.614 1.00 88.12 102 ALA A CA 1
ATOM 783 C C . ALA A 1 102 ? 5.867 -6.198 9.724 1.00 88.12 102 ALA A C 1
ATOM 785 O O . ALA A 1 102 ? 5.103 -5.899 10.636 1.00 88.12 102 ALA A O 1
ATOM 786 N N . THR A 1 103 ? 7.104 -5.705 9.644 1.00 91.75 103 THR A N 1
ATOM 787 C CA . THR A 1 103 ? 7.665 -4.753 10.610 1.00 91.75 103 THR A CA 1
ATOM 788 C C . THR A 1 103 ? 7.701 -3.337 10.050 1.00 91.75 103 THR A C 1
ATOM 790 O O . THR A 1 103 ? 7.429 -2.380 10.774 1.00 91.75 103 THR A O 1
ATOM 793 N N . ARG A 1 104 ? 7.990 -3.187 8.753 1.00 91.94 104 ARG A N 1
ATOM 794 C CA . ARG A 1 104 ? 8.168 -1.885 8.097 1.00 91.94 104 ARG A CA 1
ATOM 795 C C . ARG A 1 104 ? 6.873 -1.097 7.938 1.00 91.94 104 ARG A C 1
ATOM 797 O O . ARG A 1 104 ? 6.915 0.131 7.953 1.00 91.94 104 ARG A O 1
ATOM 804 N N . LEU A 1 105 ? 5.743 -1.783 7.788 1.00 94.06 105 LEU A N 1
ATOM 805 C CA . LEU A 1 105 ? 4.436 -1.144 7.616 1.00 94.06 105 LEU A CA 1
ATOM 806 C C . LEU A 1 105 ? 3.749 -0.817 8.949 1.00 94.06 105 LEU A C 1
ATOM 808 O O . LEU A 1 105 ? 2.663 -0.250 8.955 1.00 94.06 105 LEU A O 1
ATOM 812 N N . LEU A 1 106 ? 4.386 -1.128 10.081 1.00 94.81 106 LEU A N 1
ATOM 813 C CA . LEU A 1 106 ? 3.868 -0.763 11.395 1.00 94.81 106 LEU A CA 1
ATOM 814 C C . LEU A 1 106 ? 4.081 0.734 11.689 1.00 94.81 106 LEU A C 1
ATOM 816 O O . LEU A 1 106 ? 5.078 1.319 11.240 1.00 94.81 106 LEU A O 1
ATOM 820 N N . PRO A 1 107 ? 3.219 1.341 12.522 1.00 93.06 107 PRO A N 1
ATOM 821 C CA . PRO A 1 107 ? 3.466 2.634 13.153 1.00 93.06 107 PRO A CA 1
ATOM 822 C C . PRO A 1 107 ? 4.838 2.729 13.834 1.00 93.06 107 PRO A C 1
ATOM 824 O O . PRO A 1 107 ? 5.353 1.700 14.299 1.00 93.06 107 PRO A O 1
ATOM 827 N N . PRO A 1 108 ? 5.419 3.937 13.968 1.00 91.94 108 PRO A N 1
ATOM 828 C CA . PRO A 1 108 ? 6.597 4.145 14.807 1.00 91.94 108 PRO A CA 1
ATOM 829 C C . PRO A 1 108 ? 6.375 3.628 16.230 1.00 91.94 108 PRO A C 1
ATOM 831 O O . PRO A 1 108 ? 5.265 3.715 16.759 1.00 91.94 108 PRO A O 1
ATOM 834 N N . ASP A 1 109 ? 7.431 3.100 16.846 1.00 91.94 109 ASP A N 1
ATOM 835 C CA . ASP A 1 109 ? 7.390 2.611 18.224 1.00 91.94 109 ASP A CA 1
ATOM 836 C C . ASP A 1 109 ? 7.013 3.707 19.239 1.00 91.94 109 ASP A C 1
ATOM 838 O O . ASP A 1 109 ? 7.027 4.906 18.956 1.00 91.94 109 ASP A O 1
ATOM 842 N N . GLY A 1 110 ? 6.662 3.279 20.453 1.00 94.50 110 GLY A N 1
ATOM 843 C CA . GLY A 1 110 ? 6.264 4.171 21.538 1.00 94.50 110 GLY A CA 1
ATOM 844 C C . GLY A 1 110 ? 4.785 4.547 21.476 1.00 94.50 110 GLY A C 1
ATOM 845 O O . GLY A 1 110 ? 3.925 3.686 21.278 1.00 94.50 110 GLY A O 1
ATOM 846 N N . TYR A 1 111 ? 4.487 5.832 21.687 1.00 93.75 111 TYR A N 1
ATOM 847 C CA . TYR A 1 111 ? 3.120 6.329 21.864 1.00 93.75 111 TYR A CA 1
ATOM 848 C C . TYR A 1 111 ? 2.190 5.955 20.700 1.00 93.75 111 TYR A C 1
ATOM 850 O O . TYR A 1 111 ? 1.127 5.378 20.930 1.00 93.75 111 TYR A O 1
ATOM 858 N N . HIS A 1 112 ? 2.613 6.214 19.457 1.00 93.31 112 HIS A N 1
ATOM 859 C CA . HIS A 1 112 ? 1.787 5.964 18.273 1.00 93.31 112 HIS A CA 1
ATOM 860 C C . HIS A 1 112 ? 1.447 4.483 18.107 1.00 93.31 112 HIS A C 1
ATOM 862 O O . HIS A 1 112 ? 0.291 4.145 17.881 1.00 93.31 112 HIS A O 1
ATOM 868 N N . ARG A 1 113 ? 2.420 3.584 18.293 1.00 95.31 113 ARG A N 1
ATOM 869 C CA . ARG A 1 113 ? 2.189 2.137 18.225 1.00 95.31 113 ARG A CA 1
ATOM 870 C C . ARG A 1 113 ? 1.243 1.634 19.309 1.00 95.31 113 ARG A C 1
ATOM 872 O O . ARG A 1 113 ? 0.373 0.815 19.021 1.00 95.31 113 ARG A O 1
ATOM 879 N N . THR A 1 114 ? 1.411 2.096 20.545 1.00 97.06 114 THR A N 1
ATOM 880 C CA . THR A 1 114 ? 0.531 1.701 21.654 1.00 97.06 114 THR A CA 1
ATOM 881 C C . THR A 1 114 ? -0.900 2.162 21.405 1.00 97.06 114 THR A C 1
ATOM 883 O O . THR A 1 114 ? -1.831 1.373 21.558 1.00 97.06 114 THR A O 1
ATOM 886 N N . ARG A 1 115 ? -1.073 3.411 20.960 1.00 95.94 115 ARG A N 1
ATOM 887 C CA . ARG A 1 115 ? -2.385 3.976 20.646 1.00 95.94 115 ARG A CA 1
ATOM 888 C C . ARG A 1 115 ? -3.044 3.275 19.458 1.00 95.94 115 ARG A C 1
ATOM 890 O O . ARG A 1 115 ? -4.162 2.803 19.599 1.00 95.94 115 ARG A O 1
ATOM 897 N N . ALA A 1 116 ? -2.312 3.067 18.364 1.00 96.75 116 ALA A N 1
ATOM 898 C CA . ALA A 1 116 ? -2.798 2.349 17.184 1.00 96.75 116 ALA A CA 1
ATOM 899 C C . ALA A 1 116 ? -3.322 0.941 17.512 1.00 96.75 116 ALA A C 1
ATOM 901 O O . ALA A 1 116 ? -4.370 0.535 17.017 1.00 96.75 116 ALA A O 1
ATOM 902 N N . LYS A 1 117 ? -2.621 0.198 18.382 1.00 97.12 117 LYS A N 1
ATOM 903 C CA . LYS A 1 117 ? -3.092 -1.108 18.871 1.00 97.12 117 LYS A CA 1
ATOM 904 C C . LYS A 1 117 ? -4.368 -0.986 19.699 1.00 97.12 117 LYS A C 1
ATOM 906 O O . LYS A 1 117 ? -5.271 -1.798 19.535 1.00 97.12 117 LYS A O 1
ATOM 911 N N . ALA A 1 118 ? -4.425 -0.005 20.599 1.00 96.81 118 ALA A N 1
ATOM 912 C CA . ALA A 1 118 ? -5.593 0.219 21.441 1.00 96.81 118 ALA A CA 1
ATOM 913 C C . ALA A 1 118 ? -6.822 0.617 20.615 1.00 96.81 118 ALA A C 1
ATOM 915 O O . ALA A 1 118 ? -7.914 0.147 20.911 1.00 96.81 118 ALA A O 1
ATOM 916 N N . ASP A 1 119 ? -6.653 1.442 19.584 1.00 96.25 119 ASP A N 1
ATOM 917 C CA . ASP A 1 119 ? -7.749 1.881 18.720 1.00 96.25 119 ASP A CA 1
ATOM 918 C C . ASP A 1 119 ? -8.226 0.744 17.810 1.00 96.25 119 ASP A C 1
ATOM 920 O O . ASP A 1 119 ? -9.423 0.467 17.766 1.00 96.25 119 ASP A O 1
ATOM 924 N N . ALA A 1 120 ? -7.306 -0.025 17.213 1.00 96.44 120 ALA A N 1
ATOM 925 C CA . ALA A 1 120 ? -7.656 -1.226 16.451 1.00 96.44 120 ALA A CA 1
ATOM 926 C C . ALA A 1 120 ? -8.387 -2.286 17.297 1.00 96.44 120 ALA A C 1
ATOM 928 O O . ALA A 1 120 ? -9.252 -2.987 16.784 1.00 96.44 120 ALA A O 1
ATOM 929 N N . ALA A 1 121 ? -8.077 -2.401 18.592 1.00 96.38 121 ALA A N 1
ATOM 930 C CA . ALA A 1 121 ? -8.731 -3.357 19.489 1.00 96.38 121 ALA A CA 1
ATOM 931 C C . ALA A 1 121 ? -10.174 -2.972 19.876 1.00 96.38 121 ALA A C 1
ATOM 933 O O . ALA A 1 121 ? -10.903 -3.815 20.398 1.00 96.38 121 ALA A O 1
ATOM 934 N N . LYS A 1 122 ? -10.590 -1.717 19.658 1.00 94.69 122 LYS A N 1
ATOM 935 C CA . LYS A 1 122 ? -11.945 -1.226 19.982 1.00 94.69 122 LYS A CA 1
ATOM 936 C C . LYS A 1 122 ? -12.946 -1.438 18.849 1.00 94.69 122 LYS A C 1
ATOM 938 O O . LYS A 1 122 ? -14.145 -1.287 19.067 1.00 94.69 122 LYS A O 1
ATOM 943 N N . VAL A 1 123 ? -12.462 -1.751 17.652 1.00 94.88 123 VAL A N 1
ATOM 944 C CA . VAL A 1 123 ? -13.264 -1.800 16.430 1.00 94.88 123 VAL A CA 1
ATOM 945 C C . VAL A 1 123 ? -13.189 -3.181 15.795 1.00 94.88 123 VAL A C 1
ATOM 947 O O . VAL A 1 123 ? -12.225 -3.922 15.974 1.00 94.88 123 VAL A O 1
ATOM 950 N N . ARG A 1 124 ? -14.238 -3.551 15.061 1.00 93.94 124 ARG A N 1
ATOM 951 C CA . ARG A 1 124 ? -14.347 -4.879 14.436 1.00 93.94 124 ARG A CA 1
ATOM 952 C C . ARG A 1 124 ? -13.782 -4.928 13.012 1.00 93.94 124 ARG A C 1
ATOM 954 O O . ARG A 1 124 ? -13.441 -6.006 12.534 1.00 93.94 124 ARG A O 1
ATOM 961 N N . ASP A 1 125 ? -13.749 -3.786 12.331 1.00 95.94 125 ASP A N 1
ATOM 962 C CA . ASP A 1 125 ? -13.421 -3.645 10.915 1.00 95.94 125 ASP A CA 1
ATOM 963 C C . ASP A 1 125 ? -12.879 -2.239 10.616 1.00 95.94 125 ASP A C 1
ATOM 965 O O . ASP A 1 125 ? -12.880 -1.353 11.477 1.00 95.94 125 ASP A O 1
ATOM 969 N N . PHE A 1 126 ? -12.372 -2.054 9.395 1.00 96.06 126 PHE A N 1
ATOM 970 C CA . PHE A 1 126 ? -11.826 -0.770 8.955 1.00 96.06 126 PHE A CA 1
ATOM 971 C C . PHE A 1 126 ? -12.895 0.328 8.833 1.00 96.06 126 PHE A C 1
ATOM 973 O O . PHE A 1 126 ? -12.613 1.474 9.165 1.00 96.06 126 PHE A O 1
ATOM 980 N N . ALA A 1 127 ? -14.125 -0.012 8.436 1.00 96.00 127 ALA A N 1
ATOM 981 C CA . ALA A 1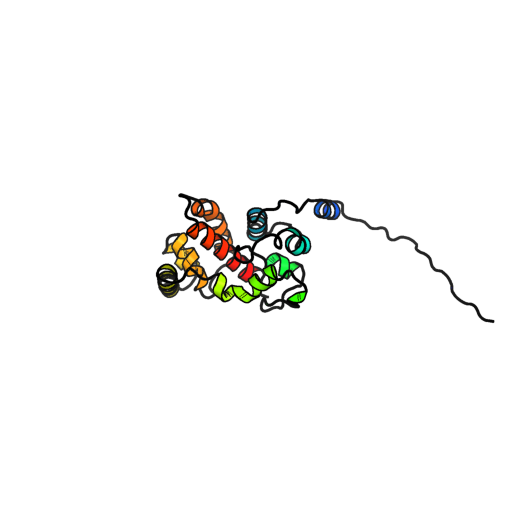 127 ? -15.216 0.959 8.322 1.00 96.00 127 ALA A CA 1
ATOM 982 C C . ALA A 1 127 ? -15.528 1.618 9.678 1.00 96.00 127 ALA A C 1
ATOM 984 O O . ALA A 1 127 ? -15.541 2.838 9.808 1.00 96.00 127 ALA A O 1
ATOM 985 N N . THR A 1 128 ? -15.648 0.806 10.729 1.00 96.12 128 THR A N 1
ATOM 986 C CA . THR A 1 128 ? -15.864 1.288 12.100 1.00 96.12 128 THR A CA 1
ATOM 987 C C . THR A 1 128 ? -14.673 2.118 12.599 1.00 96.12 128 THR A C 1
ATOM 989 O O . THR A 1 128 ? -14.845 3.035 13.399 1.00 96.12 128 THR A O 1
ATOM 992 N N . LEU A 1 129 ? -13.450 1.803 12.154 1.00 96.00 129 LEU A N 1
ATOM 993 C CA . LEU A 1 129 ? -12.252 2.556 12.527 1.00 96.00 129 LEU A CA 1
ATOM 994 C C . LEU A 1 129 ? -12.299 3.993 12.000 1.00 96.00 129 LEU A C 1
ATOM 996 O O . LEU A 1 129 ? -12.057 4.918 12.774 1.00 96.00 129 LEU A O 1
ATOM 1000 N N . VAL A 1 130 ? -12.609 4.172 10.712 1.00 95.62 130 VAL A N 1
ATOM 1001 C CA . VAL A 1 130 ? -12.622 5.497 10.068 1.00 95.62 130 VAL A CA 1
ATOM 1002 C C . VAL A 1 130 ? -13.808 6.359 10.506 1.00 95.62 130 VAL A C 1
ATOM 1004 O O . VAL A 1 130 ? -13.710 7.578 10.472 1.00 95.62 130 VAL A O 1
ATOM 1007 N N . GLU A 1 131 ? -14.899 5.756 10.989 1.00 95.44 131 GLU A N 1
ATOM 1008 C CA . GLU A 1 131 ? -16.016 6.487 11.609 1.00 95.44 131 GLU A CA 1
ATOM 1009 C C . GLU A 1 131 ? -15.677 7.038 13.005 1.00 95.44 131 GLU A C 1
ATOM 1011 O O . GLU A 1 131 ? -16.282 8.009 13.459 1.00 95.44 131 GLU A O 1
ATOM 1016 N N . GLN A 1 132 ? -14.748 6.396 13.723 1.00 94.50 132 GLN A N 1
ATOM 1017 C CA . GLN A 1 132 ? -14.471 6.691 15.135 1.00 94.50 132 GLN A CA 1
ATOM 1018 C C . GLN A 1 132 ? -13.158 7.431 15.377 1.00 94.50 132 GLN A C 1
ATOM 1020 O O . GLN A 1 132 ? -12.932 7.908 16.493 1.00 94.50 132 GLN A O 1
ATOM 1025 N N . GLN A 1 133 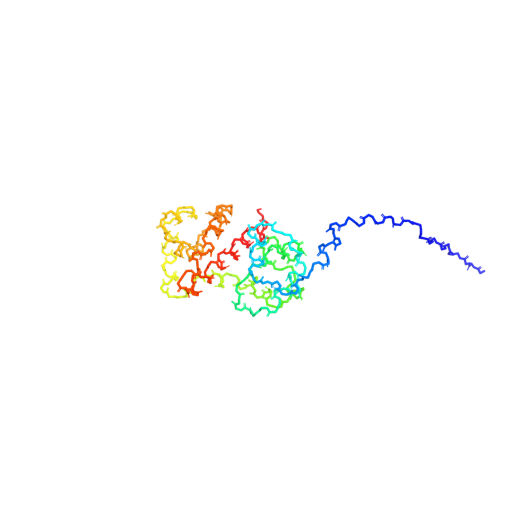? -12.263 7.459 14.395 1.00 93.44 133 GLN A N 1
ATOM 1026 C CA . GLN A 1 133 ? -10.930 8.035 14.521 1.00 93.44 133 GLN A CA 1
ATOM 1027 C C . GLN A 1 133 ? -10.695 9.087 13.445 1.00 93.44 133 GLN A C 1
ATOM 1029 O O . GLN A 1 133 ? -11.178 8.970 12.324 1.00 93.44 133 GLN A O 1
ATOM 1034 N N . GLU A 1 134 ? -9.879 10.079 13.786 1.00 92.12 134 GLU A N 1
ATOM 1035 C CA . GLU A 1 134 ? -9.329 11.010 12.807 1.00 92.12 134 GLU A CA 1
ATOM 1036 C C . GLU A 1 134 ? -8.452 10.265 11.780 1.00 92.12 134 GLU A C 1
ATOM 1038 O O . GLU A 1 134 ? -7.896 9.202 12.100 1.00 92.12 134 GLU A O 1
ATOM 1043 N N . PRO A 1 135 ? -8.269 10.802 10.557 1.00 92.25 135 PRO A N 1
ATOM 1044 C CA . PRO A 1 135 ? -7.647 10.038 9.482 1.00 92.25 135 PRO A CA 1
ATOM 1045 C C . PRO A 1 135 ? -6.249 9.514 9.781 1.00 92.25 135 PRO A C 1
ATOM 1047 O O . PRO A 1 135 ? -5.910 8.373 9.467 1.00 92.25 135 PRO A O 1
ATOM 1050 N N . PHE A 1 136 ? -5.425 10.317 10.445 1.00 91.94 136 PHE A N 1
ATOM 1051 C CA . PHE A 1 136 ? -4.079 9.902 10.809 1.00 91.94 136 PHE A CA 1
ATOM 1052 C C . PHE A 1 136 ? -4.076 8.711 11.784 1.00 91.94 136 PHE A C 1
ATOM 1054 O O . PHE A 1 136 ? -3.325 7.746 11.599 1.00 91.94 136 PHE A O 1
ATOM 1061 N N . GLU A 1 137 ? -4.928 8.751 12.805 1.00 93.25 137 GLU A N 1
ATOM 1062 C CA . GLU A 1 137 ? -5.124 7.690 13.788 1.00 93.25 137 GLU A CA 1
ATOM 1063 C C . GLU A 1 137 ? -5.690 6.419 13.141 1.00 93.25 137 GLU A C 1
ATOM 1065 O O . GLU A 1 137 ? -5.202 5.319 13.427 1.00 93.25 137 GLU A O 1
ATOM 1070 N N . ALA A 1 138 ? -6.647 6.556 12.219 1.00 95.38 138 ALA A N 1
ATOM 1071 C CA . ALA A 1 138 ? -7.195 5.431 11.468 1.00 95.38 138 ALA A CA 1
ATOM 1072 C C . ALA A 1 138 ? -6.113 4.731 10.623 1.00 95.38 138 ALA A C 1
ATOM 1074 O O . ALA A 1 138 ? -5.951 3.509 10.692 1.00 95.38 138 ALA A O 1
ATOM 1075 N N . LEU A 1 139 ? -5.293 5.493 9.890 1.00 95.19 139 LEU A N 1
ATOM 1076 C CA . LEU A 1 139 ? -4.200 4.937 9.080 1.00 95.19 139 LEU A CA 1
ATOM 1077 C C . LEU A 1 139 ? -3.103 4.283 9.939 1.00 95.19 139 LEU A C 1
ATOM 1079 O O . LEU A 1 139 ? -2.524 3.270 9.542 1.00 95.19 139 LEU A O 1
ATOM 1083 N N . MET A 1 140 ? -2.841 4.804 11.141 1.00 95.31 140 MET A N 1
ATOM 1084 C CA . MET A 1 140 ? -1.949 4.160 12.114 1.00 95.31 140 MET A CA 1
ATOM 1085 C C . MET A 1 140 ? -2.501 2.804 12.583 1.00 95.31 140 MET A C 1
ATOM 1087 O O . MET A 1 140 ? -1.768 1.811 12.645 1.00 95.31 140 MET A O 1
ATOM 1091 N N . ALA A 1 141 ? -3.789 2.747 12.919 1.00 96.94 141 ALA A N 1
ATOM 1092 C CA . ALA A 1 141 ? -4.446 1.545 13.426 1.00 96.94 141 ALA A CA 1
ATOM 1093 C C . ALA A 1 141 ? -4.700 0.479 12.340 1.00 96.94 141 ALA A C 1
ATOM 1095 O O . ALA A 1 141 ? -4.712 -0.712 12.664 1.00 96.94 141 ALA A O 1
ATOM 1096 N N . LEU A 1 142 ? -4.782 0.853 11.055 1.00 96.69 142 LEU A N 1
ATOM 1097 C CA . LEU A 1 142 ? -4.948 -0.067 9.913 1.00 96.69 142 LEU A CA 1
ATOM 1098 C C . LEU A 1 142 ? -3.941 -1.234 9.914 1.00 96.69 142 LEU A C 1
ATOM 1100 O O . LEU A 1 142 ? -4.279 -2.375 9.574 1.00 96.69 142 LEU A O 1
ATOM 1104 N N . ALA A 1 143 ? -2.700 -0.987 10.342 1.00 95.19 143 ALA A N 1
ATOM 1105 C CA . ALA A 1 143 ? -1.672 -2.023 10.440 1.00 95.19 143 ALA A CA 1
ATOM 1106 C C . ALA A 1 143 ? -2.078 -3.187 11.369 1.00 95.19 143 ALA A C 1
ATOM 1108 O O . ALA A 1 143 ? -1.647 -4.322 11.147 1.00 95.19 143 ALA A O 1
ATOM 1109 N N . TYR A 1 144 ? -2.958 -2.937 12.341 1.00 96.12 144 TYR A N 1
ATOM 1110 C CA . TYR A 1 144 ? -3.406 -3.894 13.356 1.00 96.12 144 TYR A CA 1
ATOM 1111 C C . TYR A 1 144 ? -4.810 -4.463 13.124 1.00 96.12 144 TYR A C 1
ATOM 1113 O O . TYR A 1 144 ? -5.157 -5.451 13.767 1.00 96.12 144 TYR A O 1
ATOM 1121 N N . ILE A 1 145 ? -5.589 -3.912 12.189 1.00 95.62 145 ILE A N 1
ATOM 1122 C CA . ILE A 1 145 ? -6.889 -4.484 11.810 1.00 95.62 145 ILE A CA 1
ATOM 1123 C C . ILE A 1 145 ? -6.680 -5.872 11.170 1.00 95.62 145 ILE A C 1
ATOM 1125 O O . ILE A 1 145 ? -5.768 -6.016 10.337 1.00 95.62 145 ILE A O 1
ATOM 1129 N N . PRO A 1 146 ? -7.475 -6.901 11.538 1.00 93.94 146 PRO A N 1
ATOM 1130 C CA . PRO A 1 146 ? -7.485 -8.183 10.837 1.00 93.94 146 PRO A CA 1
ATOM 1131 C C . PRO A 1 146 ? -7.726 -7.976 9.342 1.00 93.94 146 PRO A C 1
ATOM 1133 O O . PRO A 1 146 ? -8.619 -7.240 8.940 1.00 93.94 146 PRO A O 1
ATOM 1136 N N . LYS A 1 147 ? -6.887 -8.573 8.495 1.00 91.44 147 LYS A N 1
ATOM 1137 C CA . LYS A 1 147 ? -6.850 -8.217 7.066 1.00 91.44 147 LYS A CA 1
ATOM 1138 C C . LYS A 1 147 ? -8.095 -8.657 6.293 1.00 91.44 147 LYS A C 1
ATOM 1140 O O . LYS A 1 147 ? -8.452 -8.008 5.325 1.00 91.44 147 LYS A O 1
ATOM 1145 N N . ASP A 1 148 ? -8.781 -9.686 6.776 1.00 93.56 148 ASP A N 1
ATOM 1146 C CA . ASP A 1 148 ? -10.096 -10.146 6.316 1.00 93.56 148 ASP A CA 1
ATOM 1147 C C . ASP A 1 148 ? -11.256 -9.217 6.734 1.00 93.56 148 ASP A C 1
ATOM 1149 O O . ASP A 1 148 ? -12.404 -9.447 6.365 1.00 93.56 148 ASP A O 1
ATOM 1153 N N . LYS A 1 149 ? -10.975 -8.188 7.541 1.00 96.38 149 LYS A N 1
ATOM 1154 C CA . LYS A 1 149 ? -11.929 -7.168 8.008 1.00 96.38 149 LYS A CA 1
ATOM 1155 C C . LYS A 1 149 ? -11.677 -5.799 7.370 1.00 96.38 149 LYS A C 1
ATOM 1157 O O . LYS A 1 149 ? -12.155 -4.778 7.866 1.00 96.38 149 LYS A O 1
ATOM 1162 N N . VAL A 1 150 ? -10.901 -5.776 6.291 1.00 97.00 150 VAL A N 1
ATOM 1163 C CA . VAL A 1 150 ? -10.630 -4.587 5.486 1.00 97.00 150 VAL A CA 1
ATOM 1164 C C . VAL A 1 150 ? -11.331 -4.766 4.146 1.00 97.00 150 VAL A C 1
ATOM 1166 O O . VAL A 1 150 ? -10.949 -5.631 3.363 1.00 97.00 150 VAL A O 1
ATOM 1169 N N . ASP A 1 151 ? -12.348 -3.949 3.888 1.00 97.00 151 ASP A N 1
ATOM 1170 C CA . ASP A 1 151 ? -12.903 -3.798 2.545 1.00 97.00 151 ASP A CA 1
ATOM 1171 C C . ASP A 1 151 ? -11.888 -3.023 1.690 1.00 97.00 151 ASP A C 1
ATOM 1173 O O . ASP A 1 151 ? -11.479 -1.914 2.046 1.00 97.00 151 ASP A O 1
ATOM 1177 N N . LEU A 1 152 ? -11.419 -3.644 0.605 1.00 96.81 152 LEU A N 1
ATOM 1178 C CA . LEU A 1 152 ? -10.348 -3.089 -0.220 1.00 96.81 152 LEU A CA 1
ATOM 1179 C C . LEU A 1 152 ? -10.810 -1.908 -1.068 1.00 96.81 152 LEU A C 1
ATOM 1181 O O . LEU A 1 152 ? -10.011 -0.999 -1.288 1.00 96.81 152 LEU A O 1
ATOM 1185 N N . ASP A 1 153 ? -12.064 -1.897 -1.516 1.00 97.25 153 ASP A N 1
ATOM 1186 C CA . ASP A 1 153 ? -12.603 -0.774 -2.280 1.00 97.25 153 ASP A CA 1
ATOM 1187 C C . ASP A 1 153 ? -12.796 0.427 -1.352 1.00 97.25 153 ASP A C 1
ATOM 1189 O O . ASP A 1 153 ? -12.313 1.518 -1.658 1.00 97.25 153 ASP A O 1
ATOM 1193 N N . ALA A 1 154 ? -13.353 0.203 -0.156 1.00 97.06 154 ALA A N 1
ATOM 1194 C CA . ALA A 1 154 ? -13.469 1.252 0.856 1.00 97.06 154 ALA A CA 1
ATOM 1195 C C . ALA A 1 154 ? -12.096 1.804 1.283 1.00 97.06 154 ALA A C 1
ATOM 1197 O O . ALA A 1 154 ? -11.934 3.014 1.430 1.00 97.06 154 ALA A O 1
ATOM 1198 N N . LEU A 1 155 ? -11.081 0.942 1.453 1.00 98.12 155 LEU A N 1
ATOM 1199 C CA . LEU A 1 155 ? -9.720 1.390 1.762 1.00 98.12 155 LEU A CA 1
ATOM 1200 C C . LEU A 1 155 ? -9.109 2.204 0.614 1.00 98.12 155 LEU A C 1
ATOM 1202 O O . LEU A 1 155 ? -8.479 3.228 0.876 1.00 98.12 155 LEU A O 1
ATOM 1206 N N . ARG A 1 156 ? -9.273 1.772 -0.642 1.00 98.12 156 ARG A N 1
ATOM 1207 C CA . ARG A 1 156 ? -8.774 2.516 -1.808 1.00 98.12 156 ARG A CA 1
ATOM 1208 C C . ARG A 1 156 ? -9.384 3.911 -1.861 1.00 98.12 156 ARG A C 1
ATOM 1210 O O . ARG A 1 156 ? -8.647 4.888 -1.981 1.00 98.12 156 ARG A O 1
ATOM 1217 N N . ASP A 1 157 ? -10.704 3.993 -1.754 1.00 97.75 157 ASP A N 1
ATOM 1218 C CA . ASP A 1 157 ? -11.432 5.253 -1.875 1.00 97.75 157 ASP A CA 1
ATOM 1219 C C . ASP A 1 157 ? -11.051 6.204 -0.732 1.00 97.75 157 ASP A C 1
ATOM 1221 O O . ASP A 1 157 ? -10.721 7.362 -0.983 1.00 97.75 157 ASP A O 1
ATOM 1225 N N . TYR A 1 158 ? -10.925 5.678 0.491 1.00 97.06 158 TYR A N 1
ATOM 1226 C CA . TYR A 1 158 ? -10.434 6.423 1.652 1.00 97.06 158 TYR A CA 1
ATOM 1227 C C . TYR A 1 158 ? -9.013 6.980 1.459 1.00 97.06 158 TYR A C 1
ATOM 1229 O O . TYR A 1 158 ? -8.723 8.131 1.792 1.00 97.06 158 TYR A O 1
ATOM 1237 N N . LEU A 1 159 ? -8.095 6.178 0.905 1.00 97.31 159 LEU A N 1
ATOM 1238 C CA . LEU A 1 159 ? -6.724 6.619 0.630 1.00 97.31 159 LEU A CA 1
ATOM 1239 C C . LE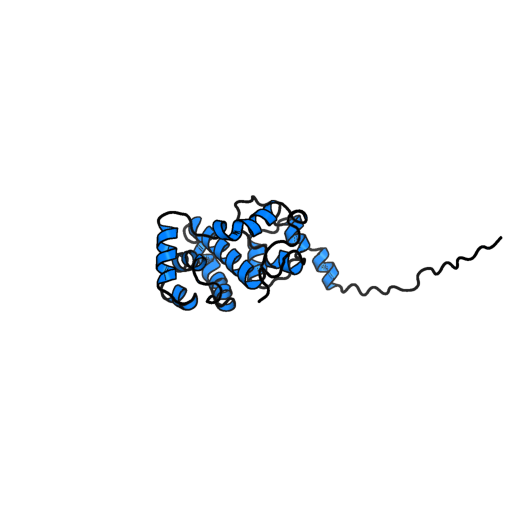U A 1 159 ? -6.680 7.729 -0.424 1.00 97.31 159 LEU A C 1
ATOM 1241 O O . LEU A 1 159 ? -5.855 8.638 -0.298 1.00 97.31 159 LEU A O 1
ATOM 1245 N N . LYS A 1 160 ? -7.549 7.661 -1.438 1.00 96.56 160 LYS A N 1
ATOM 1246 C CA . LYS A 1 160 ? -7.672 8.686 -2.482 1.00 96.56 160 LYS A CA 1
ATOM 1247 C C . LYS A 1 160 ? -8.263 9.979 -1.929 1.00 96.56 160 LYS A C 1
ATOM 1249 O O . LYS A 1 160 ? -7.713 11.043 -2.200 1.00 96.56 160 LYS A O 1
ATOM 1254 N N . GLU A 1 161 ? -9.324 9.880 -1.130 1.00 95.25 161 GLU A N 1
ATOM 1255 C CA . GLU A 1 161 ? -9.987 11.022 -0.491 1.00 95.25 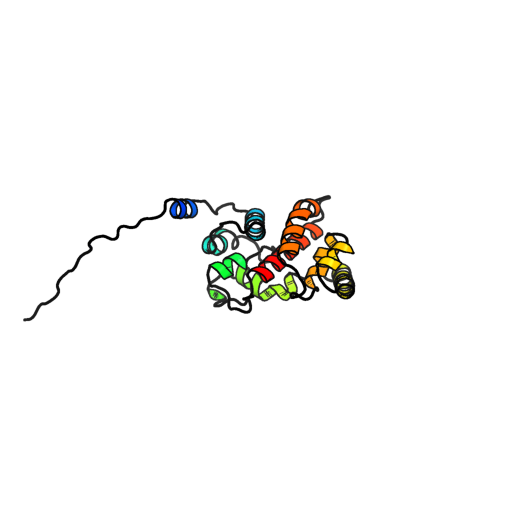161 GLU A CA 1
ATOM 1256 C C . GLU A 1 161 ? -9.017 11.820 0.386 1.00 95.25 161 GLU A C 1
ATOM 1258 O O . GLU A 1 161 ? -8.917 13.038 0.260 1.00 95.25 161 GLU A O 1
ATOM 1263 N N . HIS A 1 162 ? -8.224 11.133 1.208 1.00 92.19 162 HIS A N 1
ATOM 1264 C CA . HIS A 1 162 ? -7.348 11.784 2.181 1.00 92.19 162 HIS A CA 1
ATOM 1265 C C . HIS A 1 162 ? -5.928 12.060 1.687 1.00 92.19 162 HIS A C 1
ATOM 1267 O O . HIS A 1 162 ? -5.063 12.357 2.507 1.00 92.19 162 HIS A O 1
ATOM 1273 N N . ARG A 1 163 ? -5.637 11.951 0.386 1.00 90.00 163 ARG A N 1
ATOM 1274 C CA . ARG A 1 163 ? -4.273 12.097 -0.158 1.00 90.00 163 ARG A CA 1
ATOM 1275 C C . ARG A 1 163 ? -3.631 13.453 0.158 1.00 90.00 163 ARG A C 1
ATOM 1277 O O . ARG A 1 163 ? -2.470 13.512 0.577 1.00 90.00 163 ARG A O 1
ATOM 1284 N N . GLU A 1 164 ? -4.376 14.534 -0.047 1.00 84.44 164 GLU A N 1
ATOM 1285 C CA . GLU A 1 164 ? -3.868 15.901 0.127 1.00 84.44 164 GLU A CA 1
ATOM 1286 C C . GLU A 1 164 ? -3.736 16.276 1.609 1.00 84.44 164 GLU A C 1
ATOM 1288 O O . GLU A 1 164 ? -2.749 16.905 2.003 1.00 84.44 164 GLU A O 1
ATOM 1293 N N . ASP A 1 165 ? -4.653 15.792 2.452 1.00 77.94 165 ASP A N 1
ATOM 1294 C CA . ASP A 1 165 ? -4.693 16.080 3.892 1.00 77.94 165 ASP A CA 1
ATOM 1295 C C . ASP A 1 165 ? -3.396 15.686 4.617 1.00 77.94 165 ASP A C 1
ATOM 1297 O O . ASP A 1 165 ? -2.992 16.327 5.584 1.00 77.94 165 ASP A O 1
ATOM 1301 N N . GLN A 1 166 ? -2.684 14.672 4.118 1.00 71.25 166 GLN A N 1
ATOM 1302 C CA . GLN A 1 166 ? -1.453 14.151 4.737 1.00 71.25 166 GLN A CA 1
ATOM 1303 C C . GLN A 1 166 ? -0.239 15.059 4.551 1.00 71.25 166 GLN A C 1
ATOM 1305 O O . GLN A 1 166 ? 0.795 14.862 5.198 1.00 71.25 166 GLN A O 1
ATOM 1310 N N . HIS A 1 167 ? -0.338 16.011 3.625 1.00 69.19 167 HIS A N 1
ATOM 1311 C CA . HIS A 1 167 ? 0.710 16.978 3.321 1.00 69.19 167 HIS A CA 1
ATOM 1312 C C . HIS A 1 167 ? 0.429 18.341 3.969 1.00 69.19 167 HIS A C 1
ATOM 1314 O O . HIS A 1 167 ? 1.300 19.219 3.967 1.00 69.19 167 HIS A O 1
ATOM 1320 N N . VAL A 1 168 ? -0.748 18.513 4.581 1.00 62.28 168 VAL A N 1
ATOM 1321 C CA . VAL A 1 168 ? -1.138 19.742 5.271 1.00 62.28 168 VAL A CA 1
ATOM 1322 C C . VAL A 1 168 ? -0.225 19.959 6.485 1.00 62.28 168 VAL A C 1
ATOM 1324 O O . VAL A 1 168 ? 0.082 19.049 7.254 1.00 62.28 168 VAL A O 1
ATOM 1327 N N . ASN A 1 169 ? 0.270 21.189 6.637 1.00 60.34 169 ASN A N 1
ATOM 1328 C CA . ASN A 1 169 ? 1.177 21.623 7.711 1.00 60.34 169 ASN A CA 1
ATOM 1329 C C . ASN A 1 169 ? 2.559 20.929 7.760 1.00 60.34 169 ASN A C 1
ATOM 1331 O O . ASN A 1 169 ? 3.291 21.093 8.736 1.00 60.34 169 ASN A O 1
ATOM 1335 N N . GLY A 1 170 ? 2.964 20.193 6.716 1.00 58.53 170 GLY A N 1
ATOM 1336 C CA . GLY A 1 170 ? 4.324 19.646 6.600 1.00 58.53 170 GLY A CA 1
ATOM 1337 C C . GLY A 1 170 ? 4.634 18.463 7.529 1.00 58.53 170 GLY A C 1
ATOM 1338 O O . GLY A 1 170 ? 5.804 18.182 7.806 1.00 58.53 170 GLY A O 1
ATOM 1339 N N . HIS A 1 171 ? 3.615 17.749 8.018 1.00 74.88 171 HIS A N 1
ATOM 1340 C CA . HIS A 1 171 ? 3.805 16.603 8.909 1.00 74.88 171 HIS A CA 1
ATOM 1341 C C . HIS A 1 171 ? 4.334 15.369 8.161 1.00 74.88 171 HIS A C 1
ATOM 1343 O O . HIS A 1 171 ? 3.586 14.494 7.732 1.00 74.88 171 HIS A O 1
ATOM 1349 N N . SER A 1 172 ? 5.661 15.235 8.092 1.00 83.31 172 SER A N 1
ATOM 1350 C CA . SER A 1 172 ? 6.353 14.092 7.466 1.00 83.31 172 SER A CA 1
ATOM 1351 C C . SER A 1 172 ? 5.899 12.718 7.982 1.00 83.31 172 SER A C 1
ATOM 1353 O O . SER A 1 172 ? 5.946 11.727 7.251 1.00 83.31 172 SER A O 1
ATOM 1355 N N . LEU A 1 173 ? 5.434 12.648 9.233 1.00 88.69 173 LEU A N 1
ATOM 1356 C CA . LEU A 1 173 ? 4.914 11.423 9.827 1.00 88.69 173 LEU A CA 1
ATOM 1357 C C . LEU A 1 173 ? 3.563 10.994 9.231 1.00 88.69 173 LEU A C 1
ATOM 1359 O O . LEU A 1 173 ? 3.378 9.794 9.014 1.00 88.69 173 LEU A O 1
ATOM 1363 N N . GLN A 1 174 ? 2.665 11.949 8.961 1.00 89.62 174 GLN A N 1
ATOM 1364 C CA . GLN A 1 174 ? 1.346 11.710 8.360 1.00 89.62 174 GLN A CA 1
ATOM 1365 C C . GLN A 1 174 ? 1.513 11.205 6.929 1.00 89.62 174 GLN A C 1
ATOM 1367 O O . GLN A 1 174 ? 1.128 10.074 6.633 1.00 89.62 174 GLN A O 1
ATOM 1372 N N . ALA A 1 175 ? 2.260 11.947 6.105 1.00 90.62 175 ALA A N 1
ATOM 1373 C CA . ALA A 1 175 ? 2.616 11.524 4.752 1.00 90.62 175 ALA A CA 1
ATOM 1374 C C . ALA A 1 175 ? 3.268 10.127 4.729 1.00 90.62 175 ALA A C 1
ATOM 1376 O O . ALA A 1 175 ? 2.913 9.274 3.919 1.00 90.62 175 ALA A O 1
ATOM 1377 N N . SER A 1 176 ? 4.191 9.843 5.657 1.00 91.69 176 SER A N 1
ATOM 1378 C CA . SER A 1 176 ? 4.817 8.518 5.766 1.00 91.69 176 SER A CA 1
ATOM 1379 C C . SER A 1 176 ? 3.815 7.413 6.115 1.00 91.69 176 SER A C 1
ATOM 1381 O O . SER A 1 176 ? 3.884 6.326 5.539 1.00 91.69 176 SER A O 1
ATOM 1383 N N . GLN A 1 177 ? 2.873 7.667 7.029 1.00 93.75 177 GLN A N 1
ATOM 1384 C CA . GLN A 1 177 ? 1.857 6.675 7.392 1.00 93.75 177 GLN A CA 1
ATOM 1385 C C . GLN A 1 177 ? 0.867 6.423 6.267 1.00 93.75 177 GLN A C 1
ATOM 1387 O O . GLN A 1 177 ? 0.526 5.270 6.024 1.00 93.75 177 GLN A O 1
ATOM 1392 N N . TRP A 1 178 ? 0.466 7.460 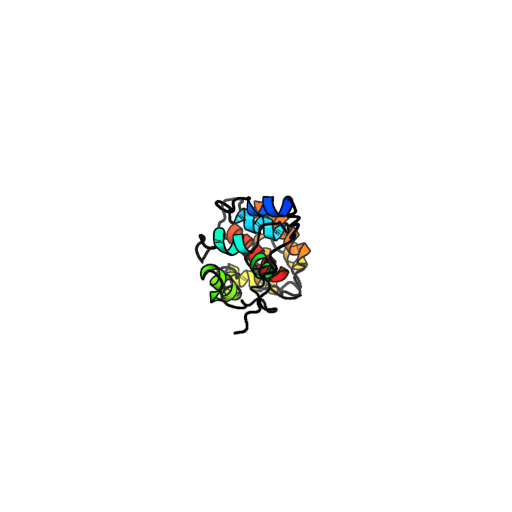5.542 1.00 95.62 178 TRP A N 1
ATOM 1393 C CA . TRP A 1 178 ? -0.394 7.288 4.382 1.00 95.62 178 TRP A CA 1
ATOM 1394 C C . TRP A 1 178 ? 0.272 6.444 3.299 1.00 95.62 178 TRP A C 1
ATOM 1396 O O . TRP A 1 178 ? -0.315 5.470 2.838 1.00 95.62 178 TRP A O 1
ATOM 1406 N N . VAL A 1 179 ? 1.549 6.693 2.982 1.00 95.69 179 VAL A N 1
ATOM 1407 C CA . VAL A 1 179 ? 2.270 5.842 2.018 1.00 95.69 179 VAL A CA 1
ATOM 1408 C C . VAL A 1 179 ? 2.384 4.396 2.520 1.00 95.69 179 VAL A C 1
ATOM 1410 O O . VAL A 1 179 ? 2.278 3.460 1.728 1.00 95.69 179 VAL A O 1
ATOM 1413 N N . LYS A 1 180 ? 2.564 4.167 3.829 1.00 96.56 180 LYS A N 1
ATOM 1414 C CA . LYS A 1 180 ? 2.511 2.802 4.386 1.00 96.56 180 LYS A CA 1
ATOM 1415 C C . LYS A 1 180 ? 1.133 2.171 4.215 1.00 96.56 180 LYS A C 1
ATOM 1417 O O . LYS A 1 180 ? 1.074 0.989 3.899 1.00 96.56 180 LYS A O 1
ATOM 1422 N N . ALA A 1 181 ? 0.057 2.929 4.400 1.00 97.31 181 ALA A N 1
ATOM 1423 C CA . ALA A 1 181 ? -1.299 2.444 4.194 1.00 97.31 181 ALA A CA 1
ATOM 1424 C C . ALA A 1 181 ? -1.558 2.081 2.722 1.00 97.31 181 ALA A C 1
ATOM 1426 O O . ALA A 1 181 ? -2.114 1.017 2.465 1.00 97.31 181 ALA A O 1
ATOM 1427 N N . VAL A 1 182 ? -1.031 2.855 1.765 1.00 98.06 182 VAL A N 1
ATOM 1428 C CA . VAL A 1 182 ? -1.006 2.471 0.339 1.00 98.06 182 VAL A CA 1
ATOM 1429 C C . VAL A 1 182 ? -0.241 1.159 0.130 1.00 98.06 182 VAL A C 1
ATOM 1431 O O . VAL A 1 182 ? -0.713 0.280 -0.580 1.00 98.06 182 VAL A O 1
ATOM 1434 N N . CYS A 1 183 ? 0.910 0.970 0.784 1.00 97.88 183 CYS A N 1
ATOM 1435 C CA . CYS A 1 183 ? 1.655 -0.295 0.697 1.00 97.88 183 CYS A CA 1
ATOM 1436 C C . CYS A 1 183 ? 0.895 -1.478 1.330 1.00 97.88 183 CYS A C 1
ATOM 1438 O O . CYS A 1 183 ? 1.051 -2.615 0.887 1.00 97.88 183 CYS A O 1
ATOM 1440 N N . ILE A 1 184 ? 0.099 -1.236 2.380 1.00 97.31 184 ILE A N 1
ATOM 1441 C CA . ILE A 1 184 ? -0.791 -2.249 2.965 1.00 97.31 184 ILE A CA 1
ATOM 1442 C C . ILE A 1 184 ? -1.891 -2.596 1.961 1.00 97.31 184 ILE A C 1
ATOM 1444 O O . ILE A 1 184 ? -2.098 -3.779 1.713 1.00 97.31 184 ILE A O 1
ATOM 1448 N N . TYR A 1 185 ? -2.554 -1.597 1.373 1.00 98.06 185 TYR A N 1
ATOM 1449 C CA . TYR A 1 185 ? -3.567 -1.792 0.334 1.00 98.06 185 TYR A CA 1
ATOM 1450 C C . TYR A 1 185 ? -3.023 -2.627 -0.831 1.00 98.06 185 TYR A C 1
ATOM 1452 O O . TYR A 1 185 ? -3.578 -3.675 -1.143 1.00 98.06 185 TYR A O 1
ATOM 1460 N N . ASP A 1 186 ? -1.889 -2.217 -1.398 1.00 98.31 186 ASP A N 1
ATOM 1461 C CA . ASP A 1 186 ? -1.193 -2.905 -2.488 1.00 98.31 186 ASP A CA 1
ATOM 1462 C C . ASP A 1 186 ? -0.926 -4.382 -2.163 1.00 98.31 186 ASP A C 1
ATOM 1464 O O . ASP A 1 186 ? -1.255 -5.288 -2.930 1.00 98.31 186 ASP A O 1
ATOM 1468 N N . TRP A 1 187 ? -0.403 -4.651 -0.967 1.00 97.00 187 TRP A N 1
ATOM 1469 C CA . TRP A 1 187 ? -0.173 -6.016 -0.512 1.00 97.00 187 TRP A CA 1
ATOM 1470 C C . TRP A 1 187 ? -1.463 -6.827 -0.345 1.00 97.00 187 TRP A C 1
ATOM 1472 O O . TRP A 1 187 ? -1.489 -8.005 -0.695 1.00 97.00 187 TRP A O 1
ATOM 1482 N N . LEU A 1 188 ? -2.523 -6.236 0.204 1.00 95.88 188 LEU A N 1
ATOM 1483 C CA . LEU A 1 188 ? -3.792 -6.941 0.376 1.00 95.88 188 LEU A CA 1
ATOM 1484 C C . LEU A 1 188 ? -4.487 -7.212 -0.958 1.00 95.88 188 LEU A C 1
ATOM 1486 O O . LEU A 1 188 ? -5.102 -8.262 -1.107 1.00 95.88 188 LEU A O 1
ATOM 1490 N N . ARG A 1 189 ? -4.372 -6.285 -1.911 1.00 96.81 189 ARG A N 1
ATOM 1491 C CA . ARG A 1 189 ? -5.041 -6.353 -3.209 1.00 96.81 189 ARG A CA 1
ATOM 1492 C C . ARG A 1 189 ? -4.341 -7.280 -4.199 1.00 96.81 189 ARG A C 1
ATOM 1494 O O . ARG A 1 189 ? -5.030 -7.989 -4.926 1.00 96.81 189 ARG A O 1
ATOM 1501 N N . TYR A 1 190 ? -3.008 -7.256 -4.225 1.00 96.75 190 TYR A N 1
ATOM 1502 C CA . TYR A 1 190 ? -2.197 -7.936 -5.247 1.00 96.75 190 TYR A CA 1
ATOM 1503 C C . TYR A 1 190 ? -1.211 -8.952 -4.663 1.00 96.75 190 TYR A C 1
ATOM 1505 O O . TYR A 1 190 ? -0.720 -9.848 -5.353 1.00 96.75 190 TYR A O 1
ATOM 1513 N N . GLY A 1 191 ? -0.887 -8.820 -3.378 1.00 92.94 191 GLY A N 1
ATOM 1514 C CA . GLY A 1 191 ? 0.152 -9.616 -2.745 1.00 92.94 191 GLY A CA 1
ATOM 1515 C C . GLY A 1 191 ? -0.259 -11.052 -2.460 1.00 92.94 191 GLY A C 1
ATOM 1516 O O . GLY A 1 191 ? 0.617 -11.895 -2.368 1.00 92.94 191 GLY A O 1
ATOM 1517 N N . ARG A 1 192 ? -1.544 -11.376 -2.357 1.00 85.56 192 ARG A N 1
ATOM 1518 C CA . ARG A 1 192 ? -2.023 -12.730 -2.040 1.00 85.56 192 ARG A CA 1
ATOM 1519 C C . ARG A 1 192 ? -3.013 -13.193 -3.097 1.00 85.56 192 ARG A C 1
ATOM 1521 O O . ARG A 1 192 ? -3.711 -12.359 -3.666 1.00 85.56 192 ARG A O 1
ATOM 1528 N N . ASP A 1 193 ? -3.078 -14.498 -3.327 1.00 75.19 193 ASP A N 1
ATOM 1529 C CA . ASP A 1 193 ? -4.246 -15.065 -4.004 1.00 75.19 193 ASP A CA 1
ATOM 1530 C C . ASP A 1 193 ? -5.448 -14.884 -3.063 1.00 75.19 193 ASP A C 1
ATOM 1532 O O . ASP A 1 193 ? -5.323 -15.124 -1.856 1.00 75.19 193 ASP A O 1
ATOM 1536 N N . GLY A 1 194 ? -6.544 -14.340 -3.600 1.00 54.81 194 GLY A N 1
ATOM 1537 C CA . GLY A 1 194 ? -7.765 -14.021 -2.850 1.00 54.81 194 GLY A CA 1
ATOM 1538 C C . GLY A 1 194 ? -8.408 -15.232 -2.192 1.00 54.81 194 GLY A C 1
ATOM 1539 O O . GLY A 1 194 ? -8.385 -16.320 -2.810 1.00 54.81 194 GLY A O 1
#